Protein AF-A0A8X8BPN7-F1 (afdb_monomer)

Radius of gyration: 62.7 Å; Cα contacts (8 Å, |Δi|>4): 68; chains: 1; bounding box: 108×32×156 Å

Organism: Polypterus senegalus (NCBI:txid55291)

Mean predicted aligned error: 19.13 Å

Nearest PDB structures (foldseek):
  6l7e-assembly1_B  TM=3.546E-01  e=8.013E+00  Photorhabdus luminescens

Structure (mmCIF, N/CA/C/O backbone):
data_AF-A0A8X8BPN7-F1
#
_entry.id   AF-A0A8X8BPN7-F1
#
loop_
_atom_site.group_PDB
_atom_site.id
_atom_site.type_symbol
_atom_site.label_atom_id
_atom_site.label_alt_id
_atom_site.label_comp_id
_atom_site.label_asym_id
_atom_site.label_entity_id
_atom_site.label_seq_id
_atom_site.pdbx_PDB_ins_code
_atom_site.Cartn_x
_atom_site.Cartn_y
_atom_site.Cartn_z
_atom_site.occupancy
_atom_site.B_iso_or_equiv
_atom_site.auth_seq_id
_atom_site.auth_comp_id
_atom_site.auth_asym_id
_atom_site.auth_atom_id
_atom_site.pdbx_PDB_model_num
ATOM 1 N N . MET A 1 1 ? 41.763 -7.939 -31.828 1.00 39.00 1 MET A N 1
ATOM 2 C CA . MET A 1 1 ? 41.372 -8.372 -33.186 1.00 39.00 1 MET A CA 1
ATOM 3 C C . MET A 1 1 ? 42.299 -7.661 -34.156 1.00 39.00 1 MET A C 1
ATOM 5 O O . MET A 1 1 ? 42.379 -6.443 -34.093 1.00 39.00 1 MET A O 1
ATOM 9 N N . ALA A 1 2 ? 43.108 -8.408 -34.907 1.00 37.50 2 ALA A N 1
ATOM 10 C CA . ALA A 1 2 ? 44.134 -7.853 -35.786 1.00 37.50 2 ALA A CA 1
ATOM 11 C C . ALA A 1 2 ? 43.488 -7.243 -37.043 1.00 37.50 2 ALA A C 1
ATOM 13 O O . ALA A 1 2 ? 42.696 -7.910 -37.702 1.00 37.50 2 ALA A O 1
ATOM 14 N N . ASN A 1 3 ? 43.819 -5.988 -37.358 1.00 40.22 3 ASN A N 1
ATOM 15 C CA . ASN A 1 3 ? 43.434 -5.341 -38.613 1.00 40.22 3 ASN A CA 1
ATOM 16 C C . ASN A 1 3 ? 44.280 -5.923 -39.751 1.00 40.22 3 ASN A C 1
ATOM 18 O O . ASN A 1 3 ? 45.450 -5.573 -39.903 1.00 40.22 3 ASN A O 1
ATOM 22 N N . THR A 1 4 ? 43.693 -6.807 -40.552 1.00 43.84 4 THR A N 1
ATOM 23 C CA . THR A 1 4 ? 44.276 -7.231 -41.827 1.00 43.84 4 THR A CA 1
ATOM 24 C C . THR A 1 4 ? 44.082 -6.103 -42.835 1.00 43.84 4 THR A C 1
ATOM 26 O O . THR A 1 4 ? 42.967 -5.845 -43.279 1.00 43.84 4 THR A O 1
ATOM 29 N N . VAL A 1 5 ? 45.162 -5.402 -43.178 1.00 49.97 5 VAL A N 1
ATOM 30 C CA . VAL A 1 5 ? 45.164 -4.431 -44.279 1.00 49.97 5 VAL A CA 1
ATOM 31 C C . VAL A 1 5 ? 45.036 -5.223 -45.582 1.00 49.97 5 VAL A C 1
ATOM 33 O O . VAL A 1 5 ? 45.978 -5.897 -45.992 1.00 49.97 5 VAL A O 1
ATOM 36 N N . GLN A 1 6 ? 43.854 -5.206 -46.200 1.00 52.00 6 GLN A N 1
ATOM 37 C CA . GLN A 1 6 ? 43.650 -5.785 -47.527 1.00 52.00 6 GLN A CA 1
ATOM 38 C C . GLN A 1 6 ? 44.348 -4.903 -48.567 1.00 52.00 6 GLN A C 1
ATOM 40 O O . GLN A 1 6 ? 44.075 -3.706 -48.662 1.00 52.00 6 GLN A O 1
ATOM 45 N N . HIS A 1 7 ? 45.267 -5.492 -49.330 1.00 54.25 7 HIS A N 1
ATOM 46 C CA . HIS A 1 7 ? 45.836 -4.840 -50.503 1.00 54.25 7 HIS A CA 1
ATOM 47 C C . HIS A 1 7 ? 44.797 -4.823 -51.638 1.00 54.25 7 HIS A C 1
ATOM 49 O O . HIS A 1 7 ? 44.116 -5.833 -51.826 1.00 54.25 7 HIS A O 1
ATOM 55 N N . PRO A 1 8 ? 44.666 -3.705 -52.378 1.00 62.94 8 PRO A N 1
ATOM 56 C CA . PRO A 1 8 ? 43.719 -3.597 -53.484 1.00 62.94 8 PRO A CA 1
ATOM 57 C C . PRO A 1 8 ? 44.048 -4.619 -54.575 1.00 62.94 8 PRO A C 1
ATOM 59 O O . PRO A 1 8 ? 45.219 -4.869 -54.878 1.00 62.94 8 PRO A O 1
ATOM 62 N N . SER A 1 9 ? 43.010 -5.225 -55.145 1.00 71.25 9 SER A N 1
ATOM 63 C CA . SER A 1 9 ? 43.133 -6.198 -56.226 1.00 71.25 9 SER A CA 1
ATOM 64 C C . SER A 1 9 ? 43.603 -5.532 -57.526 1.00 71.25 9 SER A C 1
ATOM 66 O O . SER A 1 9 ? 43.517 -4.316 -57.697 1.00 71.25 9 SER A O 1
ATOM 68 N N . THR A 1 10 ? 44.108 -6.321 -58.478 1.00 66.88 10 THR A N 1
ATOM 69 C CA . THR A 1 10 ? 44.511 -5.806 -59.800 1.00 66.88 10 THR A CA 1
ATOM 70 C C . THR A 1 10 ? 43.354 -5.118 -60.532 1.00 66.88 10 THR A C 1
ATOM 72 O O . THR A 1 10 ? 43.586 -4.132 -61.227 1.00 66.88 10 THR A O 1
ATOM 75 N N . THR A 1 11 ? 42.122 -5.581 -60.314 1.00 65.31 11 THR A N 1
ATOM 76 C CA . THR A 1 11 ? 40.894 -4.951 -60.814 1.00 65.31 11 THR A CA 1
ATOM 77 C C . THR A 1 11 ? 40.665 -3.584 -60.166 1.00 65.31 11 THR A C 1
ATOM 79 O O . THR A 1 11 ? 40.478 -2.606 -60.880 1.00 65.31 11 THR A O 1
ATOM 82 N N . ASP A 1 12 ? 40.819 -3.467 -58.840 1.00 63.88 12 ASP A N 1
ATOM 83 C CA . ASP A 1 12 ? 40.650 -2.187 -58.126 1.00 63.88 12 ASP A CA 1
ATOM 84 C C . ASP A 1 12 ? 41.629 -1.109 -58.619 1.00 63.88 12 ASP A C 1
ATOM 86 O O . ASP A 1 12 ? 41.302 0.081 -58.675 1.00 63.88 12 ASP A O 1
ATOM 90 N N . ILE A 1 13 ? 42.852 -1.512 -58.978 1.00 68.38 13 ILE A N 1
ATOM 91 C CA . ILE A 1 13 ? 43.876 -0.606 -59.511 1.00 68.38 13 ILE A CA 1
ATOM 92 C C . ILE A 1 13 ? 43.476 -0.113 -60.910 1.00 68.38 13 ILE A C 1
ATOM 94 O O . ILE A 1 13 ? 43.550 1.088 -61.170 1.00 68.38 13 ILE A O 1
ATOM 98 N N . GLN A 1 14 ? 43.011 -1.011 -61.784 1.00 68.56 14 GLN A N 1
ATOM 99 C CA . GLN A 1 14 ? 42.561 -0.667 -63.138 1.00 68.56 14 GLN A CA 1
ATOM 100 C C . GLN A 1 14 ? 41.332 0.247 -63.118 1.00 68.56 14 GLN A C 1
ATOM 102 O O . GLN A 1 14 ? 41.313 1.264 -63.814 1.00 68.56 14 GLN A O 1
ATOM 107 N N . ASP A 1 15 ? 40.355 -0.054 -62.263 1.00 68.19 15 ASP A N 1
ATOM 108 C CA . ASP A 1 15 ? 39.142 0.747 -62.085 1.00 68.19 15 ASP A CA 1
ATOM 109 C C . ASP A 1 15 ? 39.493 2.155 -61.574 1.00 68.19 15 ASP A C 1
ATOM 111 O O . ASP A 1 15 ? 38.983 3.164 -62.073 1.00 68.19 15 ASP A O 1
ATOM 115 N N . THR A 1 16 ? 40.452 2.252 -60.646 1.00 70.12 16 THR A N 1
ATOM 116 C CA . THR A 1 16 ? 40.944 3.534 -60.118 1.00 70.12 16 THR A CA 1
ATOM 117 C C . THR A 1 16 ? 41.661 4.370 -61.181 1.00 70.12 16 THR A C 1
ATOM 119 O O . THR A 1 16 ? 41.456 5.586 -61.246 1.00 70.12 16 THR A O 1
ATOM 122 N N . GLU A 1 17 ? 42.510 3.763 -62.013 1.00 72.00 17 GLU A N 1
ATOM 123 C CA . GLU A 1 17 ? 43.215 4.473 -63.088 1.00 72.00 17 GLU A CA 1
ATOM 124 C C . GLU A 1 17 ? 42.263 4.928 -64.195 1.00 72.00 17 GLU A C 1
ATOM 126 O O . GLU A 1 17 ? 42.341 6.078 -64.635 1.00 72.00 17 GLU A O 1
ATOM 131 N N . MET A 1 18 ? 41.303 4.083 -64.576 1.00 67.62 18 MET A N 1
ATOM 132 C CA . MET A 1 18 ? 40.262 4.424 -65.546 1.00 67.62 18 MET A CA 1
ATOM 133 C C . MET A 1 18 ? 39.363 5.553 -65.043 1.00 67.62 18 MET A C 1
ATOM 135 O O . MET A 1 18 ? 39.073 6.494 -65.786 1.00 67.62 18 MET A O 1
ATOM 139 N N . TYR A 1 19 ? 38.974 5.522 -63.767 1.00 68.25 19 TYR A N 1
ATOM 140 C CA . TYR A 1 19 ? 38.213 6.605 -63.152 1.00 68.25 19 TYR A CA 1
ATOM 141 C C . TYR A 1 19 ? 39.013 7.915 -63.106 1.00 68.25 19 TYR A C 1
ATOM 143 O O . TYR A 1 19 ? 38.486 8.971 -63.461 1.00 68.25 19 TYR A O 1
ATOM 151 N N . ARG A 1 20 ? 40.301 7.873 -62.731 1.00 69.69 20 ARG A N 1
ATOM 152 C CA . ARG A 1 20 ? 41.184 9.056 -62.762 1.00 69.69 20 ARG A CA 1
ATOM 153 C C . ARG A 1 20 ? 41.305 9.636 -64.167 1.00 69.69 20 ARG A C 1
ATOM 155 O O . ARG A 1 20 ? 41.105 10.835 -64.339 1.00 69.69 20 ARG A O 1
ATOM 162 N N . TYR A 1 21 ? 41.548 8.790 -65.163 1.00 68.19 21 TYR A N 1
ATOM 163 C CA . TYR A 1 21 ? 41.616 9.189 -66.566 1.00 68.19 21 TYR A CA 1
ATOM 164 C C . TYR A 1 21 ? 40.311 9.846 -67.035 1.00 68.19 21 TYR A C 1
ATOM 166 O O . TYR A 1 21 ? 40.330 10.912 -67.651 1.00 68.19 21 TYR A O 1
ATOM 174 N N . TYR A 1 22 ? 39.162 9.270 -66.673 1.00 64.44 22 TYR A N 1
ATOM 175 C CA . TYR A 1 22 ? 37.849 9.830 -66.993 1.00 64.44 22 TYR A CA 1
ATOM 176 C C . TYR A 1 22 ? 37.627 11.208 -66.344 1.00 64.44 22 TYR A C 1
ATOM 178 O O . TYR A 1 22 ? 37.087 12.131 -66.962 1.00 64.44 22 TYR A O 1
ATOM 186 N N . MET A 1 23 ? 38.088 11.372 -65.104 1.00 64.38 23 MET A N 1
ATOM 187 C CA . MET A 1 23 ? 38.017 12.628 -64.356 1.00 64.38 23 MET A CA 1
ATOM 188 C C . MET A 1 23 ? 38.937 13.710 -64.940 1.00 64.38 23 MET A C 1
ATOM 190 O O . MET A 1 23 ? 38.537 14.874 -65.008 1.00 64.38 23 MET A O 1
ATOM 194 N N . GLU A 1 24 ? 40.121 13.336 -65.427 1.00 64.62 24 GLU A N 1
ATOM 195 C CA . GLU A 1 24 ? 41.047 14.230 -66.134 1.00 64.62 24 GLU A CA 1
ATOM 196 C C . GLU A 1 24 ? 40.528 14.631 -67.525 1.00 64.62 24 GLU A C 1
ATOM 198 O O . GLU A 1 24 ? 40.609 15.799 -67.911 1.00 64.62 24 GLU A O 1
ATOM 203 N N . LEU A 1 25 ? 39.920 13.702 -68.268 1.00 56.38 25 LEU A N 1
ATOM 204 C CA . LEU A 1 25 ? 39.303 13.968 -69.573 1.00 56.38 25 LEU A CA 1
ATOM 205 C C . LEU A 1 25 ? 38.115 14.918 -69.487 1.00 56.38 25 LEU A C 1
ATOM 207 O O . LEU A 1 25 ? 37.917 15.724 -70.390 1.00 56.38 25 LEU A O 1
ATOM 211 N N . LYS A 1 26 ? 37.342 14.897 -68.398 1.00 52.25 26 LYS A N 1
ATOM 212 C CA . LYS A 1 26 ? 36.230 15.842 -68.215 1.00 52.25 26 LYS A CA 1
ATOM 213 C C . LYS A 1 26 ? 36.687 17.301 -68.092 1.00 52.25 26 LYS A C 1
ATOM 215 O O . LYS A 1 26 ? 35.882 18.203 -68.317 1.00 52.25 26 LYS A O 1
ATOM 220 N N . ALA A 1 27 ? 37.970 17.545 -67.814 1.00 49.47 27 ALA A N 1
ATOM 221 C CA . ALA A 1 27 ? 38.571 18.876 -67.890 1.00 49.47 27 ALA A CA 1
ATOM 222 C C . ALA A 1 27 ? 38.864 19.331 -69.341 1.00 49.47 27 ALA A C 1
ATOM 224 O O . ALA A 1 27 ? 39.142 20.508 -69.572 1.00 49.47 27 ALA A O 1
ATOM 225 N N . ARG A 1 28 ? 38.783 18.431 -70.334 1.00 44.81 28 ARG A N 1
ATOM 226 C CA . ARG A 1 28 ? 39.023 18.687 -71.765 1.00 44.81 28 ARG A CA 1
ATOM 227 C C . ARG A 1 28 ? 37.940 18.020 -72.627 1.00 44.81 28 ARG A C 1
ATOM 229 O O . ARG A 1 28 ? 38.045 16.848 -72.963 1.00 44.81 28 ARG A O 1
ATOM 236 N N . TRP A 1 29 ? 36.921 18.775 -73.039 1.00 41.09 29 TRP A N 1
ATOM 237 C CA . TRP A 1 29 ? 35.831 18.301 -73.909 1.00 41.09 29 TRP A CA 1
ATOM 238 C C . TRP A 1 29 ? 36.342 17.527 -75.152 1.00 41.09 29 TRP A C 1
ATOM 240 O O . TRP A 1 29 ? 36.851 18.137 -76.092 1.00 41.09 29 TRP A O 1
ATOM 250 N N . LYS A 1 30 ? 36.190 16.191 -75.186 1.00 49.12 30 LYS A N 1
ATOM 251 C CA . LYS A 1 30 ? 36.520 15.322 -76.339 1.00 49.12 30 LYS A CA 1
ATOM 252 C C . LYS A 1 30 ? 35.385 14.334 -76.665 1.00 49.12 30 LYS A C 1
ATOM 254 O O . LYS A 1 30 ? 34.609 13.949 -75.799 1.00 49.12 30 LYS A O 1
ATOM 259 N N . LYS A 1 31 ? 35.286 13.952 -77.947 1.00 42.56 31 LYS A N 1
ATOM 260 C CA . LYS A 1 31 ? 34.247 13.083 -78.542 1.00 42.56 31 LYS A CA 1
ATOM 261 C C . LYS A 1 31 ? 34.582 11.590 -78.358 1.00 42.56 31 LYS A C 1
ATOM 263 O O . LYS A 1 31 ? 35.735 11.210 -78.545 1.00 42.56 31 LYS A O 1
ATOM 268 N N . LEU A 1 32 ? 33.567 10.754 -78.097 1.00 45.41 32 LEU A N 1
ATOM 269 C CA . LEU A 1 32 ? 33.674 9.318 -77.754 1.00 45.41 32 LEU A CA 1
ATOM 270 C C . LEU A 1 32 ? 34.562 8.488 -78.708 1.00 45.41 32 LEU A C 1
ATOM 272 O O . LEU A 1 32 ? 35.360 7.679 -78.257 1.00 45.41 32 LEU A O 1
ATOM 276 N N . ALA A 1 33 ? 34.517 8.756 -80.017 1.00 47.53 33 ALA A N 1
ATOM 277 C CA . ALA A 1 33 ? 35.324 8.031 -81.007 1.00 47.53 33 ALA A CA 1
ATOM 278 C C . ALA A 1 33 ? 36.848 8.235 -80.863 1.00 47.53 33 ALA A C 1
ATOM 280 O O . ALA A 1 33 ? 37.612 7.440 -81.390 1.00 47.53 33 ALA A O 1
ATOM 281 N N . HIS A 1 34 ? 37.296 9.302 -80.190 1.00 50.34 34 HIS A N 1
ATOM 282 C CA . HIS A 1 34 ? 38.709 9.475 -79.825 1.00 50.34 34 HIS A CA 1
ATOM 283 C C . HIS A 1 34 ? 39.034 8.852 -78.456 1.00 50.34 34 HIS A C 1
ATOM 285 O O . HIS A 1 34 ? 40.198 8.595 -78.171 1.00 50.34 34 HIS A O 1
ATOM 291 N N . MET A 1 35 ? 38.021 8.602 -77.616 1.00 50.22 35 MET A N 1
ATOM 292 C CA . MET A 1 35 ? 38.183 7.984 -76.295 1.00 50.22 35 MET A CA 1
ATOM 293 C C . MET A 1 35 ? 38.365 6.468 -76.424 1.00 50.22 35 MET A C 1
ATOM 295 O O . MET A 1 35 ? 39.228 5.921 -75.751 1.00 50.22 35 MET A O 1
ATOM 299 N N . ASP A 1 36 ? 37.651 5.807 -77.341 1.00 50.44 36 ASP A N 1
ATOM 300 C CA . ASP A 1 36 ? 37.820 4.367 -77.610 1.00 50.44 36 ASP A CA 1
ATOM 301 C C . ASP A 1 36 ? 39.244 4.012 -78.079 1.00 50.44 36 ASP A C 1
ATOM 303 O O . ASP A 1 36 ? 39.792 2.982 -77.689 1.00 50.44 36 ASP A O 1
ATOM 307 N N . SER A 1 37 ? 39.880 4.884 -78.870 1.00 54.50 37 SER A N 1
ATOM 308 C CA . SER A 1 37 ? 41.267 4.704 -79.316 1.00 54.50 37 SER A CA 1
ATOM 309 C C . SER A 1 37 ? 42.294 4.915 -78.201 1.00 54.50 37 SER A C 1
ATOM 311 O O . SER A 1 37 ? 43.283 4.190 -78.163 1.00 54.50 37 SER A O 1
ATOM 313 N N . ASP A 1 38 ? 42.063 5.851 -77.277 1.00 50.41 38 ASP A N 1
ATOM 314 C CA . ASP A 1 38 ? 42.991 6.122 -76.170 1.00 50.41 38 ASP A CA 1
ATOM 315 C C . ASP A 1 38 ? 42.823 5.095 -75.022 1.00 50.41 38 ASP A C 1
ATOM 317 O O . ASP A 1 38 ? 43.806 4.680 -74.406 1.00 50.41 38 ASP A O 1
ATOM 321 N N . ILE A 1 39 ? 41.601 4.600 -74.780 1.00 51.78 39 ILE A N 1
ATOM 322 C CA . ILE A 1 39 ? 41.289 3.556 -73.782 1.00 51.78 39 ILE A CA 1
ATOM 323 C C . ILE A 1 39 ? 41.854 2.184 -74.192 1.00 51.78 39 ILE A C 1
ATOM 325 O O . ILE A 1 39 ? 42.293 1.409 -73.335 1.00 51.78 39 ILE A O 1
ATOM 329 N N . PHE A 1 40 ? 41.921 1.903 -75.499 1.00 49.69 40 PHE A N 1
ATOM 330 C CA . PHE A 1 40 ? 42.548 0.694 -76.045 1.00 49.69 40 PHE A CA 1
ATOM 331 C C . PHE A 1 40 ? 44.035 0.563 -75.663 1.00 49.69 40 PHE A C 1
ATOM 333 O O . PHE A 1 40 ? 44.551 -0.550 -75.542 1.00 49.69 40 PHE A O 1
ATOM 340 N N . PHE A 1 41 ? 44.733 1.681 -75.428 1.00 49.47 41 PHE A N 1
ATOM 341 C CA . PHE A 1 41 ? 46.133 1.659 -74.995 1.00 49.47 41 PHE A CA 1
ATOM 342 C C . PHE A 1 41 ? 46.312 1.343 -73.501 1.00 49.47 41 PHE A C 1
ATOM 344 O O . PHE A 1 41 ? 47.349 0.789 -73.134 1.00 49.47 41 PHE A O 1
ATOM 351 N N . LEU A 1 42 ? 45.320 1.641 -72.655 1.00 51.72 42 LEU A N 1
ATOM 352 C CA . LEU A 1 42 ? 45.359 1.384 -71.206 1.00 51.72 42 LEU A CA 1
ATOM 353 C C . LEU A 1 42 ? 44.877 -0.023 -70.829 1.00 51.72 42 LEU A C 1
ATOM 355 O O . LEU A 1 42 ? 45.393 -0.625 -69.891 1.00 51.72 42 LEU A O 1
ATOM 359 N N . THR A 1 43 ? 43.928 -0.583 -71.577 1.00 51.94 43 THR A N 1
ATOM 360 C CA . THR A 1 43 ? 43.342 -1.899 -71.290 1.00 51.94 43 THR A CA 1
ATOM 361 C C . THR A 1 43 ? 43.391 -2.739 -72.563 1.00 51.94 43 THR A C 1
ATOM 363 O O . THR A 1 43 ? 42.666 -2.506 -73.524 1.00 51.94 43 THR A O 1
ATOM 366 N N . LYS A 1 44 ? 44.315 -3.702 -72.631 1.00 56.12 44 LYS A N 1
ATOM 367 C CA . LYS A 1 44 ? 44.679 -4.426 -73.867 1.00 56.12 44 LYS A CA 1
ATOM 368 C C . LYS A 1 44 ? 43.585 -5.340 -74.478 1.00 56.12 44 LYS A C 1
ATOM 370 O O . LYS A 1 44 ? 43.922 -6.268 -75.209 1.00 56.12 44 LYS A O 1
ATOM 375 N N . SER A 1 45 ? 42.291 -5.131 -74.212 1.00 53.69 45 SER A N 1
ATOM 376 C CA . SER A 1 45 ? 41.188 -5.859 -74.859 1.00 53.69 45 SER A CA 1
ATOM 377 C C . SER A 1 45 ? 39.834 -5.129 -74.731 1.00 53.69 45 SER A C 1
ATOM 379 O O . SER A 1 45 ? 39.457 -4.753 -73.622 1.00 53.69 45 SER A O 1
ATOM 381 N N . PRO A 1 46 ? 39.036 -5.000 -75.812 1.00 56.53 46 PRO A N 1
ATOM 382 C CA . PRO A 1 46 ? 37.738 -4.310 -75.795 1.00 56.53 46 PRO A CA 1
ATOM 383 C C . PRO A 1 46 ? 36.675 -4.976 -74.904 1.00 56.53 46 PRO A C 1
ATOM 385 O O . PRO A 1 46 ? 35.761 -4.300 -74.439 1.00 56.53 46 PRO A O 1
ATOM 388 N N . MET A 1 47 ? 36.796 -6.279 -74.624 1.00 56.88 47 MET A N 1
ATOM 389 C CA . MET A 1 47 ? 35.913 -6.966 -73.669 1.00 56.88 47 MET A CA 1
ATOM 390 C C . MET A 1 47 ? 36.141 -6.477 -72.232 1.00 56.88 47 MET A C 1
ATOM 392 O O . MET A 1 47 ? 35.185 -6.276 -71.494 1.00 56.88 47 MET A O 1
ATOM 396 N N . SER A 1 48 ? 37.394 -6.187 -71.873 1.00 67.81 48 SER A N 1
ATOM 397 C CA . SER A 1 48 ? 37.768 -5.718 -70.534 1.00 67.81 48 SER A CA 1
ATOM 398 C C . SER A 1 48 ? 37.249 -4.308 -70.241 1.00 67.81 48 SER A C 1
ATOM 400 O O . SER A 1 48 ? 36.875 -4.027 -69.109 1.00 67.81 48 SER A O 1
ATOM 402 N N . VAL A 1 49 ? 37.148 -3.438 -71.252 1.00 71.12 49 VAL A N 1
ATOM 403 C CA . VAL A 1 49 ? 36.631 -2.065 -71.089 1.00 71.12 49 VAL A CA 1
ATOM 404 C C . VAL A 1 49 ? 35.169 -2.060 -70.653 1.00 71.12 49 VAL A C 1
ATOM 406 O O . VAL A 1 49 ? 34.771 -1.257 -69.812 1.00 71.12 49 VAL A O 1
ATOM 409 N N . LYS A 1 50 ? 34.357 -2.951 -71.231 1.00 73.88 50 LYS A N 1
ATOM 410 C CA . LYS A 1 50 ? 32.931 -3.044 -70.913 1.00 73.88 50 LYS A CA 1
ATOM 411 C C . LYS A 1 50 ? 32.712 -3.523 -69.479 1.00 73.88 50 LYS A C 1
ATOM 413 O O . LYS A 1 50 ? 31.865 -2.961 -68.790 1.00 73.88 50 LYS A O 1
ATOM 418 N N . ASP A 1 51 ? 33.483 -4.514 -69.045 1.00 79.25 51 ASP A N 1
ATOM 419 C CA . ASP A 1 51 ? 33.387 -5.073 -67.695 1.00 79.25 51 ASP A CA 1
ATOM 420 C C . ASP A 1 51 ? 33.833 -4.048 -66.638 1.00 79.25 51 ASP A C 1
ATOM 422 O O . ASP A 1 51 ? 33.145 -3.855 -65.639 1.00 79.25 51 ASP A O 1
ATOM 426 N N . VAL A 1 52 ? 34.911 -3.301 -66.909 1.00 77.81 52 VAL A N 1
ATOM 427 C CA . VAL A 1 52 ? 35.390 -2.201 -66.050 1.00 77.81 52 VAL A CA 1
ATOM 428 C C . VAL A 1 52 ? 34.379 -1.051 -65.983 1.00 77.81 52 VAL A C 1
ATOM 430 O O . VAL A 1 52 ? 34.081 -0.539 -64.907 1.00 77.81 52 VAL A O 1
ATOM 433 N N . LEU A 1 53 ? 33.792 -0.645 -67.114 1.00 76.81 53 LEU A N 1
ATOM 434 C CA . LEU A 1 53 ? 32.752 0.391 -67.114 1.00 76.81 53 LEU A CA 1
ATOM 435 C C . LEU A 1 53 ? 31.509 -0.042 -66.335 1.00 76.81 53 LEU A C 1
ATOM 437 O O . LEU A 1 53 ? 30.917 0.786 -65.647 1.00 76.81 53 LEU A O 1
ATOM 441 N N . GLN A 1 54 ? 31.122 -1.314 -66.433 1.00 82.25 54 GLN A N 1
ATOM 442 C CA . GLN A 1 54 ? 29.995 -1.842 -65.674 1.00 82.25 54 GLN A CA 1
ATOM 443 C C . GLN A 1 54 ? 30.304 -1.869 -64.172 1.00 82.25 54 GLN A C 1
ATOM 445 O O . GLN A 1 54 ? 29.486 -1.381 -63.402 1.00 82.25 54 GLN A O 1
ATOM 450 N N . SER A 1 55 ? 31.502 -2.316 -63.774 1.00 81.88 55 SER A N 1
ATOM 451 C CA . SER A 1 55 ? 31.994 -2.258 -62.384 1.00 81.88 55 SER A CA 1
ATOM 452 C C . SER A 1 55 ? 31.886 -0.839 -61.805 1.00 81.88 55 SER A C 1
ATOM 454 O O . SER A 1 55 ? 31.271 -0.615 -60.766 1.00 81.88 55 SER A O 1
ATOM 456 N N . LEU A 1 56 ? 32.358 0.169 -62.549 1.00 82.12 56 LEU A N 1
ATOM 457 C CA . LEU A 1 56 ? 32.295 1.575 -62.130 1.00 82.12 56 LEU A CA 1
ATOM 458 C C . LEU A 1 56 ? 30.865 2.134 -62.026 1.00 82.12 56 LEU A C 1
ATOM 460 O O . LEU A 1 56 ? 30.621 3.069 -61.252 1.00 82.12 56 LEU A O 1
ATOM 464 N N . VAL A 1 57 ? 29.930 1.612 -62.823 1.00 84.69 57 VAL A N 1
ATOM 465 C CA . VAL A 1 57 ? 28.502 1.953 -62.732 1.00 84.69 57 VAL A CA 1
ATOM 466 C C . VAL A 1 57 ? 27.862 1.282 -61.52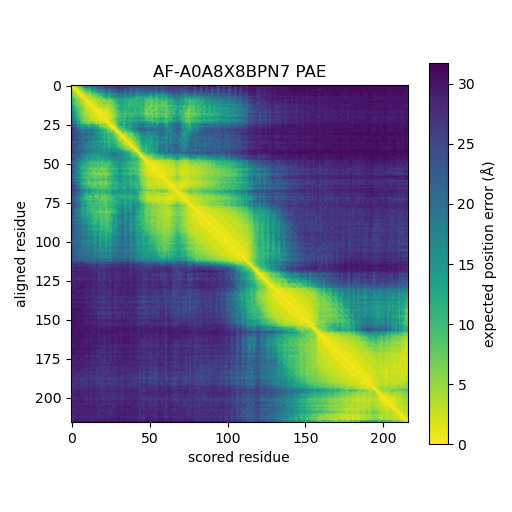3 1.00 84.69 57 VAL A C 1
ATOM 468 O O . VAL A 1 57 ? 27.123 1.941 -60.790 1.00 84.69 57 VAL A O 1
ATOM 471 N N . ASP A 1 58 ? 28.172 0.009 -61.288 1.00 86.19 58 ASP A N 1
ATOM 472 C CA . ASP A 1 58 ? 27.660 -0.770 -60.161 1.00 86.19 58 ASP A CA 1
ATOM 473 C C . ASP A 1 58 ? 28.133 -0.170 -58.822 1.00 86.19 58 ASP A C 1
ATOM 475 O O . ASP A 1 58 ? 27.344 -0.036 -57.883 1.00 86.19 58 ASP A O 1
ATOM 479 N N . ASP A 1 59 ? 29.368 0.338 -58.779 1.00 81.69 59 ASP A N 1
ATOM 480 C CA . ASP A 1 59 ? 29.930 1.096 -57.652 1.00 81.69 59 ASP A CA 1
ATOM 481 C C . ASP A 1 59 ? 29.401 2.543 -57.548 1.00 81.69 59 ASP A C 1
ATOM 483 O O . ASP A 1 59 ? 29.743 3.299 -56.630 1.00 81.69 59 ASP A O 1
ATOM 487 N N . GLY A 1 60 ? 28.561 2.974 -58.494 1.00 79.75 60 GLY A N 1
ATOM 488 C CA . GLY A 1 60 ? 27.931 4.295 -58.526 1.00 79.75 60 GLY A CA 1
ATOM 489 C C . GLY A 1 60 ? 28.885 5.460 -58.825 1.00 79.75 60 GLY A C 1
ATOM 490 O O . GLY A 1 60 ? 28.489 6.631 -58.688 1.00 79.75 60 GLY A O 1
ATOM 491 N N . MET A 1 61 ? 30.123 5.162 -59.233 1.00 79.00 61 MET A N 1
ATOM 492 C CA . MET A 1 61 ? 31.152 6.148 -59.583 1.00 79.00 61 MET A CA 1
ATOM 493 C C . MET A 1 61 ? 30.879 6.799 -60.941 1.00 79.00 61 MET A C 1
ATOM 495 O O . MET A 1 61 ? 31.139 7.993 -61.119 1.00 79.00 61 MET A O 1
ATOM 499 N N . VAL A 1 62 ? 30.305 6.037 -61.873 1.00 80.94 62 VAL A N 1
ATOM 500 C CA . VAL A 1 62 ? 29.887 6.489 -63.202 1.00 80.94 62 VAL A CA 1
ATOM 501 C C . VAL A 1 62 ? 28.372 6.331 -63.329 1.00 80.94 62 VAL A C 1
ATOM 503 O O . VAL A 1 62 ? 27.807 5.300 -62.994 1.00 80.94 62 VAL A O 1
ATOM 506 N N . ASP A 1 63 ? 27.692 7.374 -63.789 1.00 82.88 63 ASP A N 1
ATOM 507 C CA . ASP A 1 63 ? 26.292 7.298 -64.194 1.00 82.88 63 ASP A CA 1
ATOM 508 C C . ASP A 1 63 ? 26.193 6.775 -65.619 1.00 82.88 63 ASP A C 1
ATOM 510 O O . ASP A 1 63 ? 27.028 7.107 -66.465 1.00 82.88 63 ASP A O 1
ATOM 514 N N . THR A 1 64 ? 25.141 6.008 -65.890 1.00 85.44 64 THR A N 1
ATOM 515 C CA . THR A 1 64 ? 24.793 5.583 -67.239 1.00 85.44 64 THR A CA 1
ATOM 516 C C . THR A 1 64 ? 23.345 5.915 -67.566 1.00 85.44 64 THR A C 1
ATOM 518 O O . THR A 1 64 ? 22.464 5.814 -66.714 1.00 85.44 64 THR A O 1
ATOM 521 N N . GLU A 1 65 ? 23.091 6.291 -68.814 1.00 89.19 65 GLU A N 1
ATOM 522 C CA . GLU A 1 65 ? 21.741 6.434 -69.349 1.00 89.19 65 GLU A CA 1
ATOM 523 C C . GLU A 1 65 ? 21.689 5.941 -70.784 1.00 89.19 65 GLU A C 1
ATOM 525 O O . GLU A 1 65 ? 22.572 6.201 -71.606 1.00 89.19 65 GLU A O 1
ATOM 530 N N . ARG A 1 66 ? 20.612 5.226 -71.092 1.00 89.06 66 ARG A N 1
ATOM 531 C CA . ARG A 1 66 ? 20.346 4.738 -72.434 1.00 89.06 66 ARG A CA 1
ATOM 532 C C . ARG A 1 66 ? 19.464 5.728 -73.179 1.00 89.06 66 ARG A C 1
ATOM 534 O O . ARG A 1 66 ? 18.308 5.921 -72.815 1.00 89.06 66 ARG A O 1
ATOM 541 N N . VAL A 1 67 ? 19.978 6.268 -74.280 1.00 88.44 67 VAL A N 1
ATOM 542 C CA . VAL A 1 67 ? 19.218 7.126 -75.195 1.00 88.44 67 VAL A CA 1
ATOM 543 C C . VAL A 1 67 ? 19.161 6.439 -76.559 1.00 88.44 67 VAL A C 1
ATOM 545 O O . VAL A 1 67 ? 20.160 6.316 -77.270 1.00 88.44 67 VAL A O 1
ATOM 548 N N . GLY A 1 68 ? 17.977 5.928 -76.908 1.00 91.62 68 GLY A N 1
ATOM 549 C CA . GLY A 1 68 ? 17.757 5.127 -78.114 1.00 91.62 68 GLY A CA 1
ATOM 550 C C . GLY A 1 68 ? 18.501 3.784 -78.080 1.00 91.62 68 GLY A C 1
ATOM 551 O O . GLY A 1 68 ? 18.289 2.946 -77.196 1.00 91.62 68 GLY A O 1
ATOM 552 N N . THR A 1 69 ? 19.367 3.556 -79.070 1.00 83.69 69 THR A N 1
ATOM 553 C CA . THR A 1 69 ? 20.196 2.342 -79.182 1.00 83.69 69 THR A CA 1
ATOM 554 C C . THR A 1 69 ? 21.551 2.458 -78.482 1.00 83.69 69 THR A C 1
ATOM 556 O O . THR A 1 69 ? 22.288 1.476 -78.459 1.00 83.69 69 THR A O 1
ATOM 559 N N . SER A 1 70 ? 21.880 3.622 -77.916 1.00 77.62 70 SER A N 1
ATOM 560 C CA . SER A 1 70 ? 23.212 3.929 -77.383 1.00 77.62 70 SER A CA 1
ATOM 561 C C . SER A 1 70 ? 23.181 4.173 -75.873 1.00 77.62 70 SER A C 1
ATOM 563 O O . SER A 1 70 ? 22.229 4.755 -75.353 1.00 77.62 70 SER A O 1
ATOM 565 N N . ASN A 1 71 ? 24.244 3.757 -75.177 1.00 81.06 71 ASN A N 1
ATOM 566 C CA . ASN A 1 71 ? 24.456 4.035 -73.754 1.00 81.06 71 ASN A CA 1
ATOM 567 C C . ASN A 1 71 ? 25.458 5.183 -73.594 1.00 81.06 71 ASN A C 1
ATOM 569 O O . ASN A 1 71 ? 26.512 5.187 -74.232 1.00 81.06 71 ASN A O 1
ATOM 573 N N . TYR A 1 72 ? 25.127 6.133 -72.730 1.00 79.06 72 TYR A N 1
ATOM 574 C CA . TYR A 1 72 ? 25.952 7.278 -72.372 1.00 79.06 72 TYR A CA 1
ATOM 575 C C . TYR A 1 72 ? 26.460 7.089 -70.953 1.00 79.06 72 TYR A C 1
ATOM 577 O O . TYR A 1 72 ? 25.717 6.620 -70.099 1.00 79.06 72 TYR A O 1
ATOM 585 N N . TYR A 1 73 ? 27.713 7.465 -70.711 1.00 79.00 73 TYR A N 1
ATOM 586 C CA . TYR A 1 73 ? 28.355 7.366 -69.404 1.00 79.00 73 TYR A CA 1
ATOM 587 C C . TYR A 1 73 ? 28.912 8.729 -69.006 1.00 79.00 73 TYR A C 1
ATOM 589 O O . TYR A 1 73 ? 29.466 9.422 -69.864 1.00 79.00 73 TYR A O 1
ATOM 597 N N . TRP A 1 74 ? 28.771 9.125 -67.738 1.00 81.31 74 TRP A N 1
ATOM 598 C CA . TRP A 1 74 ? 29.361 10.353 -67.191 1.00 81.31 74 TRP A CA 1
ATOM 599 C C . TRP A 1 74 ? 29.599 10.270 -65.682 1.00 81.31 74 TRP A C 1
ATOM 601 O O . TRP A 1 74 ? 28.912 9.560 -64.969 1.00 81.31 74 TRP A O 1
ATOM 611 N N . ALA A 1 75 ? 30.540 11.058 -65.159 1.00 78.25 75 ALA A N 1
ATOM 612 C CA . ALA A 1 75 ? 30.793 11.158 -63.717 1.00 78.25 75 ALA A CA 1
ATOM 613 C C . ALA A 1 75 ? 31.037 12.614 -63.313 1.00 78.25 75 ALA A C 1
ATOM 615 O O . ALA A 1 75 ? 31.741 13.332 -64.021 1.00 78.25 75 ALA A O 1
ATOM 616 N N . PHE A 1 76 ? 30.443 13.103 -62.223 1.00 79.25 76 PHE A N 1
ATOM 617 C CA . PHE A 1 76 ? 30.708 14.458 -61.718 1.00 79.25 76 PHE A CA 1
ATOM 618 C C . PHE A 1 76 ? 31.599 14.404 -60.471 1.00 79.25 76 PHE A C 1
ATOM 620 O O . PHE A 1 76 ? 31.225 13.713 -59.521 1.00 79.25 76 PHE A O 1
ATOM 627 N N . PRO A 1 77 ? 32.693 15.193 -60.400 1.00 73.81 77 PRO A N 1
ATOM 628 C CA . PRO A 1 77 ? 33.565 15.226 -59.222 1.00 73.81 77 PRO A CA 1
ATOM 629 C C . PRO A 1 77 ? 32.831 15.504 -57.909 1.00 73.81 77 PRO A C 1
ATOM 631 O O . PRO A 1 77 ? 33.170 14.962 -56.859 1.00 73.81 77 PRO A O 1
ATOM 634 N N . SER A 1 78 ? 31.786 16.327 -57.967 1.00 80.62 78 SER A N 1
ATOM 635 C CA . SER A 1 78 ? 30.998 16.727 -56.805 1.00 80.62 78 SER A CA 1
ATOM 636 C C . SER A 1 78 ? 29.961 15.686 -56.365 1.00 80.62 78 SER A C 1
ATOM 638 O O . SER A 1 78 ? 29.470 15.767 -55.239 1.00 80.62 78 SER A O 1
ATOM 640 N N . LYS A 1 79 ? 29.626 14.685 -57.194 1.00 81.00 79 LYS A N 1
ATOM 641 C CA . LYS A 1 79 ? 28.548 13.718 -56.911 1.00 81.00 79 LYS A CA 1
ATOM 642 C C . LYS A 1 79 ? 28.829 12.906 -55.651 1.00 81.00 79 LYS A C 1
ATOM 644 O O . LYS A 1 79 ? 27.974 12.842 -54.767 1.00 81.00 79 LYS A O 1
ATOM 649 N N . ALA A 1 80 ? 30.031 12.340 -55.541 1.00 81.31 80 ALA A N 1
ATOM 650 C CA . ALA A 1 80 ? 30.439 11.555 -54.376 1.00 81.31 80 ALA A CA 1
ATOM 651 C C . ALA A 1 80 ? 30.411 12.397 -53.089 1.00 81.31 80 ALA A C 1
ATOM 653 O O . ALA A 1 80 ? 29.926 11.945 -52.051 1.00 81.31 80 ALA A O 1
ATOM 654 N N . LEU A 1 81 ? 30.859 13.654 -53.172 1.00 85.75 81 LEU A N 1
ATOM 655 C CA . LEU A 1 81 ? 30.821 14.601 -52.058 1.00 85.75 81 LEU A CA 1
ATOM 656 C C . LEU A 1 81 ? 29.378 14.891 -51.627 1.00 85.75 81 LEU A C 1
ATOM 658 O O . LEU A 1 81 ? 29.052 14.776 -50.445 1.00 85.75 81 LEU A O 1
ATOM 662 N N . HIS A 1 82 ? 28.492 15.224 -52.566 1.00 88.44 82 HIS A N 1
ATOM 663 C CA . HIS A 1 82 ? 27.092 15.524 -52.260 1.00 88.44 82 HIS A CA 1
ATOM 664 C C . HIS A 1 82 ? 26.320 14.301 -51.753 1.00 88.44 82 HIS A C 1
ATOM 666 O O . HIS A 1 82 ? 25.485 14.438 -50.859 1.00 88.44 82 HIS A O 1
ATOM 672 N N . ALA A 1 83 ? 26.599 13.105 -52.275 1.00 86.75 83 ALA A N 1
ATOM 673 C CA . ALA A 1 83 ? 26.025 11.860 -51.771 1.00 86.75 83 ALA A CA 1
ATOM 674 C C . ALA A 1 83 ? 26.419 11.617 -50.306 1.00 86.75 83 ALA A C 1
ATOM 676 O O . ALA A 1 83 ? 25.543 11.404 -49.467 1.00 86.75 83 ALA A O 1
ATOM 677 N N . ARG A 1 84 ? 27.711 11.753 -49.976 1.00 89.12 84 ARG A N 1
ATOM 678 C CA . ARG A 1 84 ? 28.205 11.630 -48.595 1.00 89.12 84 ARG A CA 1
ATOM 679 C C . ARG A 1 84 ? 27.611 12.693 -47.674 1.00 89.12 84 ARG A C 1
ATOM 681 O O . ARG A 1 84 ? 27.176 12.355 -46.581 1.00 89.12 84 ARG A O 1
ATOM 688 N N . LYS A 1 85 ? 27.524 13.951 -48.121 1.00 93.62 85 LYS A N 1
ATOM 689 C CA . LYS A 1 85 ? 26.941 15.045 -47.326 1.00 93.62 85 LYS A CA 1
ATOM 690 C C . LYS A 1 85 ? 25.455 14.825 -47.030 1.00 93.62 85 LYS A C 1
ATOM 692 O O . LYS A 1 85 ? 25.031 15.033 -45.901 1.00 93.62 85 LYS A O 1
ATOM 697 N N . ARG A 1 86 ? 24.671 14.358 -48.010 1.00 94.50 86 ARG A N 1
ATOM 698 C CA . ARG A 1 86 ? 23.265 13.974 -47.783 1.00 94.50 86 ARG A CA 1
ATOM 699 C C . ARG A 1 86 ? 23.157 12.842 -46.769 1.00 94.50 86 ARG A C 1
ATOM 701 O O . ARG A 1 86 ? 22.393 12.956 -45.820 1.00 94.50 86 ARG A O 1
ATOM 708 N N . LYS A 1 87 ? 23.977 11.798 -46.925 1.00 94.50 87 LYS A N 1
ATOM 709 C CA . LYS A 1 87 ? 23.978 10.664 -45.998 1.00 94.50 87 LYS A CA 1
ATOM 710 C C . LYS A 1 87 ? 24.348 11.078 -44.574 1.00 94.50 87 LYS A C 1
ATOM 712 O O . LYS A 1 87 ? 23.75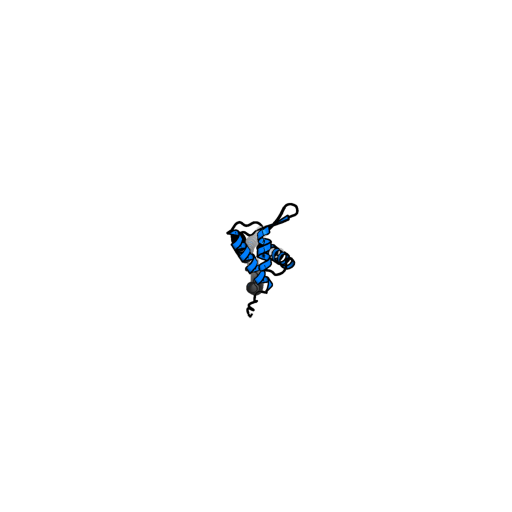2 10.573 -43.632 1.00 94.50 87 LYS A O 1
ATOM 717 N N . LEU A 1 88 ? 25.304 11.992 -44.429 1.00 96.12 88 LEU A N 1
ATOM 718 C CA . LEU A 1 88 ? 25.700 12.557 -43.144 1.00 96.12 88 LEU A CA 1
ATOM 719 C C . LEU A 1 88 ? 24.528 13.304 -42.497 1.00 96.12 88 LEU A C 1
ATOM 721 O O . LEU A 1 88 ? 24.161 12.964 -41.379 1.00 96.12 88 LEU A O 1
ATOM 725 N N . ASN A 1 89 ? 23.875 14.216 -43.224 1.00 96.50 89 ASN A N 1
ATOM 726 C CA . ASN A 1 89 ? 22.707 14.940 -42.714 1.00 96.50 89 ASN A CA 1
ATOM 727 C C . ASN A 1 89 ? 21.561 13.992 -42.305 1.00 96.50 89 ASN A C 1
ATOM 729 O O . ASN A 1 89 ? 20.917 14.199 -41.278 1.00 96.50 89 ASN A O 1
ATOM 733 N N . ASP A 1 90 ? 21.300 12.943 -43.093 1.00 96.75 90 ASP A N 1
ATOM 734 C CA . ASP A 1 90 ? 20.267 11.951 -42.773 1.00 96.75 90 ASP A CA 1
ATOM 735 C C . ASP A 1 90 ? 20.601 11.179 -41.489 1.00 96.75 90 ASP A C 1
ATOM 737 O O . ASP A 1 90 ? 19.719 10.933 -40.665 1.00 96.75 90 ASP A O 1
ATOM 741 N N . LEU A 1 91 ? 21.870 10.800 -41.306 1.00 96.69 91 LEU A N 1
ATOM 742 C CA . LEU A 1 91 ? 22.333 10.116 -40.098 1.00 96.69 91 LEU A CA 1
ATOM 743 C C . LEU A 1 91 ? 22.283 11.033 -38.872 1.00 96.69 91 LEU A C 1
ATOM 745 O O . LEU A 1 91 ? 21.817 10.601 -37.822 1.00 96.69 91 LEU A O 1
ATOM 749 N N . GLU A 1 92 ? 22.690 12.297 -38.999 1.00 96.88 92 GLU A N 1
ATOM 750 C CA . GLU A 1 92 ? 22.577 13.293 -37.925 1.00 96.88 92 GLU A CA 1
ATOM 751 C C . GLU A 1 92 ? 21.122 13.484 -37.487 1.00 96.88 92 GLU A C 1
ATOM 753 O O . GLU A 1 92 ? 20.825 13.486 -36.291 1.00 96.88 92 GLU A O 1
ATOM 758 N N . LYS A 1 93 ? 20.192 13.559 -38.447 1.00 97.25 93 LYS A N 1
ATOM 759 C CA . LYS A 1 93 ? 18.758 13.636 -38.152 1.00 97.25 93 LYS A CA 1
ATOM 760 C C . LYS A 1 93 ? 18.265 12.399 -37.395 1.00 97.25 93 LYS A C 1
ATOM 762 O O . LYS A 1 93 ? 17.540 12.537 -36.413 1.00 97.25 93 LYS A O 1
ATOM 767 N N . GLN A 1 94 ? 18.675 11.200 -37.811 1.00 96.88 94 GLN A N 1
ATOM 768 C CA . GLN A 1 94 ? 18.303 9.955 -37.127 1.00 96.88 94 GLN A CA 1
ATOM 769 C C . GLN A 1 94 ? 18.861 9.878 -35.702 1.00 96.88 94 GLN A C 1
ATOM 771 O O . GLN A 1 94 ? 18.168 9.395 -34.806 1.00 96.88 94 GLN A O 1
ATOM 776 N N . ILE A 1 95 ? 20.085 10.367 -35.479 1.00 97.00 95 ILE A N 1
ATOM 777 C CA . ILE A 1 95 ? 20.682 10.451 -34.142 1.00 97.00 95 ILE A CA 1
ATOM 778 C C . ILE A 1 95 ? 19.856 11.389 -33.261 1.00 97.00 95 ILE A C 1
ATOM 780 O O . ILE A 1 95 ? 19.432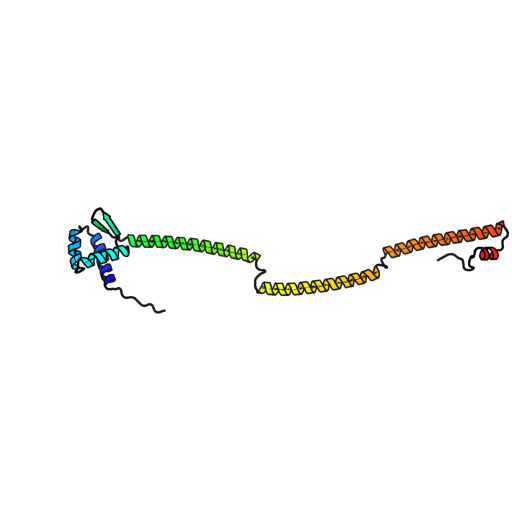 10.974 -32.185 1.00 97.00 95 ILE A O 1
ATOM 784 N N . ALA A 1 96 ? 19.548 12.598 -33.738 1.00 96.69 96 ALA A N 1
ATOM 785 C CA . ALA A 1 96 ? 18.755 13.566 -32.981 1.00 96.69 96 ALA A CA 1
ATOM 786 C C . ALA A 1 96 ? 17.360 13.019 -32.615 1.00 96.69 96 ALA A C 1
ATOM 788 O O . ALA A 1 96 ? 16.922 13.115 -31.467 1.00 96.69 96 ALA A O 1
ATOM 789 N N . GLU A 1 97 ? 16.673 12.374 -33.564 1.00 96.81 97 GLU A N 1
ATOM 790 C CA . GLU A 1 97 ? 15.387 11.712 -33.309 1.00 96.81 97 GLU A CA 1
ATOM 791 C C . GLU A 1 97 ? 15.518 10.547 -32.311 1.00 96.81 97 GLU A C 1
ATOM 793 O O . GLU A 1 97 ? 14.645 10.343 -31.461 1.00 96.81 97 GLU A O 1
ATOM 798 N N . GLY A 1 98 ? 16.603 9.773 -32.396 1.00 95.88 98 GLY A N 1
ATOM 799 C CA . GLY A 1 98 ? 16.904 8.676 -31.479 1.00 95.88 98 GLY A CA 1
ATOM 800 C C . GLY A 1 98 ? 17.165 9.156 -30.051 1.00 95.88 98 GLY A C 1
ATOM 801 O O . GLY A 1 98 ? 16.621 8.589 -29.102 1.00 95.88 98 GLY A O 1
ATOM 802 N N . GLU A 1 99 ? 17.934 10.231 -29.885 1.00 96.25 99 GLU A N 1
ATOM 803 C CA . GLU A 1 99 ? 18.211 10.858 -28.589 1.00 96.25 99 GLU A CA 1
ATOM 804 C C . GLU A 1 99 ? 16.945 11.442 -27.958 1.00 96.25 99 GLU A C 1
ATOM 806 O O . GLU A 1 99 ? 16.690 11.242 -26.765 1.00 96.25 99 GLU A O 1
ATOM 811 N N . GLN A 1 100 ? 16.092 12.087 -28.757 1.00 95.88 100 GLN A N 1
ATOM 812 C CA . GLN A 1 100 ? 14.803 12.584 -28.282 1.00 95.88 100 GLN A CA 1
ATOM 813 C C . GLN A 1 100 ? 13.890 11.437 -27.816 1.00 95.88 100 GLN A C 1
ATOM 815 O O . GLN A 1 100 ? 13.263 11.522 -26.759 1.00 95.88 100 GLN A O 1
ATOM 820 N N . LYS A 1 101 ? 13.842 10.321 -28.554 1.00 96.44 101 LYS A N 1
ATOM 821 C CA . LYS A 1 101 ? 13.078 9.131 -28.140 1.00 96.44 101 LYS A CA 1
ATOM 822 C C . LYS A 1 101 ? 13.653 8.493 -26.880 1.00 96.44 101 LYS A C 1
ATOM 824 O O . LYS A 1 101 ? 12.890 8.117 -25.992 1.00 96.44 101 LYS A O 1
ATOM 829 N N . LYS A 1 102 ? 14.981 8.388 -26.781 1.00 95.38 102 LYS A N 1
ATOM 830 C CA . LYS A 1 102 ? 15.671 7.842 -25.607 1.00 95.38 102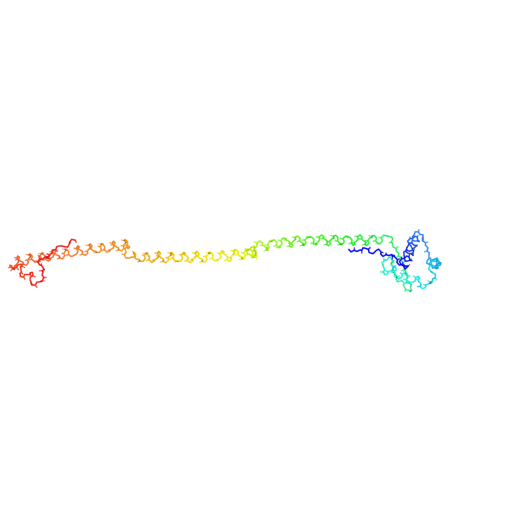 LYS A CA 1
ATOM 831 C C . LYS A 1 102 ? 15.345 8.653 -24.356 1.00 95.38 102 LYS A C 1
ATOM 833 O O . LYS A 1 102 ? 14.908 8.077 -23.366 1.00 95.38 102 LYS A O 1
ATOM 838 N N . THR A 1 103 ? 15.491 9.974 -24.414 1.00 95.06 103 THR A N 1
ATOM 839 C CA . THR A 1 103 ? 15.191 10.857 -23.275 1.00 95.06 103 THR A CA 1
ATOM 840 C C . THR A 1 103 ? 13.716 10.786 -22.873 1.00 95.06 103 THR A C 1
ATOM 842 O O . THR A 1 103 ? 13.410 10.674 -21.684 1.00 95.06 103 THR A O 1
ATOM 845 N N . ALA A 1 104 ? 12.794 10.756 -23.843 1.00 94.69 104 ALA A N 1
ATOM 846 C CA . ALA A 1 104 ? 11.366 10.593 -23.576 1.00 94.69 104 ALA A CA 1
ATOM 847 C C . ALA A 1 104 ? 11.044 9.245 -22.901 1.00 94.69 104 ALA A C 1
ATOM 849 O O . ALA A 1 104 ? 10.286 9.200 -21.929 1.00 94.69 104 ALA A O 1
ATOM 850 N N . LEU A 1 105 ? 11.652 8.151 -23.371 1.00 93.88 105 LEU A N 1
ATOM 851 C CA . LEU A 1 105 ? 11.503 6.819 -22.780 1.00 93.88 105 LEU A CA 1
ATOM 852 C C . LEU A 1 105 ? 12.107 6.745 -21.377 1.00 93.88 105 LEU A C 1
ATOM 854 O O . LEU A 1 105 ? 11.485 6.183 -20.481 1.00 93.88 105 LEU A O 1
ATOM 858 N N . GLU A 1 106 ? 13.277 7.337 -21.146 1.00 93.38 106 GLU A N 1
ATOM 859 C CA . GLU A 1 106 ? 13.897 7.393 -19.818 1.00 93.38 106 GLU A CA 1
ATOM 860 C C . GLU A 1 106 ? 13.021 8.153 -18.814 1.00 93.38 106 GLU A C 1
ATOM 862 O O . GLU A 1 106 ? 12.849 7.702 -17.679 1.00 93.38 106 GLU A O 1
ATOM 867 N N . LEU A 1 107 ? 12.415 9.269 -19.231 1.00 92.06 107 LEU A N 1
ATOM 868 C CA . LEU A 1 107 ? 11.426 10.006 -18.438 1.00 92.06 107 LEU A CA 1
ATOM 869 C C . LEU A 1 107 ? 10.182 9.160 -18.148 1.00 92.06 107 LEU A C 1
ATOM 871 O O . LEU A 1 107 ? 9.743 9.094 -16.997 1.00 92.06 107 LEU A O 1
ATOM 875 N N . ALA A 1 108 ? 9.640 8.474 -19.156 1.00 89.62 108 ALA A N 1
ATOM 876 C CA . ALA A 1 108 ? 8.492 7.587 -18.988 1.00 89.62 108 ALA A CA 1
ATOM 877 C C . ALA A 1 108 ? 8.799 6.426 -18.027 1.00 89.62 108 ALA A C 1
ATOM 879 O O . ALA A 1 108 ? 7.994 6.125 -17.147 1.00 89.62 108 ALA A O 1
ATOM 880 N N . VAL A 1 109 ? 9.989 5.825 -18.130 1.00 87.44 109 VAL A N 1
ATOM 881 C CA . VAL A 1 109 ? 10.465 4.772 -17.224 1.00 87.44 109 VAL A CA 1
ATOM 882 C C . VAL A 1 109 ? 10.634 5.307 -15.805 1.00 87.44 109 VAL A C 1
ATOM 884 O O . VAL A 1 109 ? 10.185 4.654 -14.867 1.00 87.44 109 VAL A O 1
ATOM 887 N N . LYS A 1 110 ? 11.234 6.490 -15.615 1.00 85.31 110 LYS A N 1
ATOM 888 C CA . LYS A 1 110 ? 11.344 7.122 -14.288 1.00 85.31 110 LYS A CA 1
ATOM 889 C C . LYS A 1 110 ? 9.963 7.361 -13.675 1.00 85.31 110 LYS A C 1
ATOM 891 O O . LYS A 1 110 ? 9.733 6.958 -12.539 1.00 85.31 110 LYS A O 1
ATOM 896 N N . LYS A 1 111 ? 9.023 7.917 -14.445 1.00 83.88 111 LYS A N 1
ATOM 897 C CA . LYS A 1 111 ? 7.638 8.145 -14.004 1.00 83.88 111 LYS A CA 1
ATOM 898 C C . LYS A 1 111 ? 6.921 6.838 -13.649 1.00 83.88 111 LYS A C 1
ATOM 900 O O . LYS A 1 111 ? 6.264 6.766 -12.618 1.00 83.88 111 LYS A O 1
ATOM 905 N N . ALA A 1 112 ? 7.083 5.792 -14.460 1.00 78.19 112 ALA A N 1
ATOM 906 C CA . ALA A 1 112 ? 6.516 4.473 -14.183 1.00 78.19 112 ALA A CA 1
ATOM 907 C C . ALA A 1 112 ? 7.148 3.802 -12.949 1.00 78.19 112 ALA A C 1
ATOM 909 O O . ALA A 1 112 ? 6.463 3.087 -12.222 1.00 78.19 112 ALA A O 1
ATOM 910 N N . LYS A 1 113 ? 8.441 4.043 -12.688 1.00 71.69 113 LYS A N 1
ATOM 911 C CA . LYS A 1 113 ? 9.152 3.529 -11.509 1.00 71.69 113 LYS A CA 1
ATOM 912 C C . LYS A 1 113 ? 8.738 4.230 -10.215 1.00 71.69 113 LYS A C 1
ATOM 914 O O . LYS A 1 113 ? 8.621 3.547 -9.207 1.00 71.69 113 LYS A O 1
ATOM 919 N N . MET A 1 114 ? 8.455 5.535 -10.233 1.00 67.19 114 MET A N 1
ATOM 920 C CA . MET A 1 114 ? 8.005 6.274 -9.039 1.00 67.19 114 MET A CA 1
ATOM 921 C C . MET A 1 114 ? 6.693 5.738 -8.438 1.00 67.19 114 MET A C 1
ATOM 923 O O . MET A 1 114 ? 6.470 5.898 -7.249 1.00 67.19 114 MET A O 1
ATOM 927 N N . GLY A 1 115 ? 5.842 5.067 -9.224 1.00 60.06 115 GLY A N 1
ATOM 928 C CA . GLY A 1 115 ? 4.637 4.387 -8.720 1.00 60.06 115 GLY A CA 1
ATOM 929 C C . GLY A 1 115 ? 4.817 2.895 -8.408 1.00 60.06 115 GLY A C 1
ATOM 930 O O . GLY A 1 115 ? 3.858 2.243 -8.015 1.00 60.06 115 GLY A O 1
ATOM 931 N N . ARG A 1 116 ? 6.010 2.328 -8.640 1.00 56.25 116 ARG A N 1
ATOM 932 C CA . ARG A 1 116 ? 6.324 0.892 -8.478 1.00 56.25 116 ARG A CA 1
ATOM 933 C C . ARG A 1 116 ? 7.494 0.623 -7.523 1.00 56.25 116 ARG A C 1
ATOM 935 O O . ARG A 1 116 ? 7.946 -0.518 -7.437 1.00 56.25 116 ARG A O 1
ATOM 942 N N . GLN A 1 117 ? 8.000 1.638 -6.818 1.00 54.12 117 GLN A N 1
ATOM 943 C CA . GLN A 1 117 ? 9.100 1.506 -5.846 1.00 54.12 117 GLN A CA 1
ATOM 944 C C . GLN A 1 117 ? 8.822 0.460 -4.744 1.00 54.12 117 GLN A C 1
ATOM 946 O O . GLN A 1 117 ? 9.763 -0.127 -4.210 1.00 54.12 117 GLN A O 1
ATOM 951 N N . ASP A 1 118 ? 7.558 0.095 -4.531 1.00 52.53 118 ASP A N 1
ATOM 952 C CA . ASP A 1 118 ? 7.138 -0.998 -3.645 1.00 52.53 118 ASP A CA 1
ATOM 953 C C . ASP A 1 118 ? 7.514 -2.415 -4.139 1.00 52.53 118 ASP A C 1
ATOM 955 O O . ASP A 1 118 ? 7.297 -3.383 -3.423 1.00 52.53 118 ASP A O 1
ATOM 959 N N . THR A 1 119 ? 8.085 -2.578 -5.342 1.00 53.44 119 THR A N 1
ATOM 960 C CA . THR A 1 119 ? 8.325 -3.908 -5.962 1.00 53.44 119 THR A CA 1
ATOM 961 C C . THR A 1 119 ? 9.781 -4.206 -6.350 1.00 53.44 119 THR A C 1
ATOM 963 O O . THR A 1 119 ? 10.048 -5.046 -7.208 1.00 53.44 119 THR A O 1
ATOM 966 N N . THR A 1 120 ? 10.754 -3.541 -5.731 1.00 58.66 120 THR A N 1
ATOM 967 C CA . THR A 1 120 ? 12.165 -3.972 -5.790 1.00 58.66 120 THR A CA 1
ATOM 968 C C . THR A 1 120 ? 12.339 -5.204 -4.892 1.00 58.66 120 THR A C 1
ATOM 970 O O . THR A 1 120 ? 11.642 -5.310 -3.894 1.00 58.66 120 THR A O 1
ATOM 973 N N . ILE A 1 121 ? 13.252 -6.139 -5.188 1.00 60.25 121 ILE A N 1
ATOM 974 C CA . ILE A 1 121 ? 13.474 -7.342 -4.346 1.00 60.25 121 ILE A CA 1
ATOM 975 C C . ILE A 1 121 ? 13.714 -6.965 -2.870 1.00 60.25 121 ILE A C 1
ATOM 977 O O . ILE A 1 121 ? 13.132 -7.587 -1.983 1.00 60.25 121 ILE A O 1
ATOM 981 N N . ASP A 1 122 ? 14.456 -5.883 -2.617 1.00 57.56 122 ASP A N 1
ATOM 982 C CA . ASP A 1 122 ? 14.655 -5.335 -1.270 1.00 57.56 122 ASP A CA 1
ATOM 983 C C . ASP A 1 122 ? 13.363 -4.779 -0.650 1.00 57.56 122 ASP A C 1
ATOM 985 O O . ASP A 1 122 ? 13.155 -4.929 0.551 1.00 57.56 122 ASP A O 1
ATOM 989 N N . SER A 1 123 ? 12.454 -4.169 -1.424 1.00 57.47 123 SER A N 1
ATOM 990 C CA . SER A 1 123 ? 11.145 -3.760 -0.899 1.00 57.47 123 SER A CA 1
ATOM 991 C C . SER A 1 123 ? 10.177 -4.929 -0.741 1.00 57.47 123 SER A C 1
ATOM 993 O O . SER A 1 123 ? 9.395 -4.901 0.195 1.00 57.47 123 SER A O 1
ATOM 995 N N . ILE A 1 124 ? 10.272 -5.999 -1.535 1.00 60.81 124 ILE A N 1
ATOM 996 C CA . ILE A 1 124 ? 9.490 -7.231 -1.329 1.00 60.81 124 ILE A CA 1
ATOM 997 C C . ILE A 1 124 ? 9.905 -7.921 -0.020 1.00 60.81 124 ILE A C 1
ATOM 999 O O . ILE A 1 124 ? 9.035 -8.321 0.752 1.00 60.81 124 ILE A O 1
ATOM 1003 N N . LEU A 1 125 ? 11.210 -8.008 0.264 1.00 61.41 125 LEU A N 1
ATOM 1004 C CA . LEU A 1 125 ? 11.733 -8.506 1.545 1.00 61.41 125 LEU A CA 1
ATOM 1005 C C . LEU A 1 125 ? 11.279 -7.623 2.717 1.00 61.41 125 LEU A C 1
ATOM 1007 O O . LEU A 1 125 ? 10.671 -8.128 3.658 1.00 61.41 125 LEU A O 1
ATOM 1011 N N . ASN A 1 126 ? 11.450 -6.301 2.609 1.00 63.12 126 ASN A N 1
ATOM 1012 C CA . ASN A 1 126 ? 10.981 -5.367 3.638 1.00 63.12 126 ASN A CA 1
ATOM 1013 C C . ASN A 1 126 ? 9.449 -5.398 3.817 1.00 63.12 126 ASN A C 1
ATOM 1015 O O . ASN A 1 126 ? 8.960 -5.252 4.930 1.00 63.12 126 ASN A O 1
ATOM 1019 N N . LEU A 1 127 ? 8.665 -5.611 2.755 1.00 61.97 127 LEU A N 1
ATOM 1020 C CA . LEU A 1 127 ? 7.205 -5.747 2.829 1.00 61.97 127 LEU A CA 1
ATOM 1021 C C . LEU A 1 127 ? 6.785 -7.042 3.526 1.00 61.97 127 LEU A C 1
ATOM 1023 O O . LEU A 1 127 ? 5.805 -7.030 4.270 1.00 61.97 127 LEU A O 1
ATOM 1027 N N . GLN A 1 128 ? 7.503 -8.144 3.302 1.00 69.81 128 GLN A N 1
ATOM 1028 C CA . GLN A 1 128 ? 7.246 -9.420 3.966 1.00 69.81 128 GLN A CA 1
ATOM 1029 C C . GLN A 1 128 ? 7.528 -9.311 5.474 1.00 69.81 128 GLN A C 1
ATOM 1031 O O . GLN A 1 128 ? 6.682 -9.708 6.280 1.00 69.81 128 GLN A O 1
ATOM 1036 N N . ASP A 1 129 ? 8.659 -8.706 5.843 1.00 73.44 129 ASP A N 1
ATOM 1037 C CA . ASP A 1 129 ? 9.056 -8.489 7.239 1.00 73.44 129 ASP A CA 1
ATOM 1038 C C . ASP A 1 129 ? 8.114 -7.506 7.943 1.00 73.44 129 ASP A C 1
ATOM 1040 O O . ASP A 1 129 ? 7.619 -7.787 9.037 1.00 73.44 129 ASP A O 1
ATOM 1044 N N . ASN A 1 130 ? 7.752 -6.405 7.276 1.00 79.00 130 ASN A N 1
ATOM 1045 C CA . ASN A 1 130 ? 6.761 -5.458 7.785 1.00 79.00 130 ASN A CA 1
ATOM 1046 C C . ASN A 1 130 ? 5.391 -6.119 7.949 1.00 79.00 130 ASN A C 1
ATOM 1048 O O . ASN A 1 130 ? 4.732 -5.922 8.963 1.00 79.00 130 ASN A O 1
ATOM 1052 N N . ARG A 1 131 ? 4.948 -6.945 6.994 1.00 83.94 131 ARG A N 1
ATOM 1053 C CA . ARG A 1 131 ? 3.673 -7.664 7.108 1.00 83.94 131 ARG A CA 1
ATOM 1054 C C . ARG A 1 131 ? 3.680 -8.621 8.296 1.00 83.94 131 ARG A C 1
ATOM 1056 O O . ARG A 1 131 ? 2.684 -8.683 9.013 1.00 83.94 131 ARG A O 1
ATOM 1063 N N . ALA A 1 132 ? 4.767 -9.361 8.505 1.00 86.06 132 ALA A N 1
ATOM 1064 C CA . ALA A 1 132 ? 4.901 -10.253 9.652 1.00 86.06 132 ALA A CA 1
ATOM 1065 C C . ALA A 1 132 ? 4.878 -9.472 10.977 1.00 86.06 132 ALA A C 1
ATOM 1067 O O . ALA A 1 132 ? 4.164 -9.867 11.900 1.00 86.06 132 ALA A O 1
ATOM 1068 N N . ALA A 1 133 ? 5.577 -8.335 11.044 1.00 87.88 133 ALA A N 1
ATOM 1069 C CA . ALA A 1 133 ? 5.568 -7.446 12.203 1.00 87.88 133 ALA A CA 1
ATOM 1070 C C . ALA A 1 133 ? 4.168 -6.870 12.484 1.00 87.88 133 ALA A C 1
ATOM 1072 O O . ALA A 1 133 ? 3.678 -6.998 13.604 1.00 87.88 133 ALA A O 1
ATOM 1073 N N . LEU A 1 134 ? 3.480 -6.337 11.466 1.00 89.94 134 LEU A N 1
ATOM 1074 C CA . LEU A 1 134 ? 2.118 -5.804 11.599 1.00 89.94 134 LEU A CA 1
ATOM 1075 C C . LEU A 1 134 ? 1.110 -6.884 12.013 1.00 89.94 134 LEU A C 1
ATOM 1077 O O . LEU A 1 134 ? 0.206 -6.614 12.797 1.00 89.94 134 LEU A O 1
ATOM 1081 N N . LEU A 1 135 ? 1.229 -8.108 11.489 1.00 91.81 135 LEU A N 1
ATOM 1082 C CA . LEU A 1 135 ? 0.350 -9.213 11.883 1.00 91.81 135 LEU A CA 1
ATOM 1083 C C . LEU A 1 135 ? 0.565 -9.612 13.344 1.00 91.81 135 LEU A C 1
ATOM 1085 O O . LEU A 1 135 ? -0.413 -9.891 14.040 1.00 91.81 135 LEU A O 1
ATOM 1089 N N . LYS A 1 136 ? 1.820 -9.608 13.805 1.00 94.31 136 LYS A N 1
ATOM 1090 C CA . LYS A 1 136 ? 2.161 -9.865 15.204 1.00 94.31 136 LYS A CA 1
ATOM 1091 C C . LYS A 1 136 ? 1.604 -8.772 16.119 1.00 94.31 136 LYS A C 1
ATOM 1093 O O . LYS A 1 136 ? 0.910 -9.092 17.077 1.00 94.31 136 LYS A O 1
ATOM 1098 N N . GLU A 1 137 ? 1.815 -7.502 15.778 1.00 93.81 137 GLU A N 1
ATOM 1099 C CA . GLU A 1 137 ? 1.267 -6.360 16.522 1.00 93.81 137 GLU A CA 1
ATOM 1100 C C . GLU A 1 137 ? -0.268 -6.405 16.575 1.00 93.81 137 GLU A C 1
ATOM 1102 O O . GLU A 1 137 ? -0.882 -6.227 17.626 1.00 93.81 137 GLU A O 1
ATOM 1107 N N . LEU A 1 138 ? -0.914 -6.728 15.453 1.00 94.06 138 LEU A N 1
ATOM 1108 C CA . LEU A 1 138 ? -2.365 -6.878 15.382 1.00 94.06 138 LEU A CA 1
ATOM 1109 C C . LEU A 1 138 ? -2.864 -8.009 16.290 1.00 94.06 138 LEU A C 1
ATOM 1111 O O . LEU A 1 138 ? -3.918 -7.869 16.918 1.00 94.06 138 LEU A O 1
ATOM 1115 N N . GLN A 1 139 ? -2.138 -9.126 16.366 1.00 96.19 139 GLN A N 1
ATOM 1116 C CA . GLN A 1 139 ? -2.462 -10.216 17.282 1.00 96.19 139 GLN A CA 1
ATOM 1117 C C . GLN A 1 139 ? -2.324 -9.777 18.747 1.00 96.19 139 GLN A C 1
ATOM 1119 O O . GLN A 1 139 ? -3.269 -9.963 19.513 1.00 96.19 139 GLN A O 1
ATOM 1124 N N . GLU A 1 140 ? -1.214 -9.134 19.112 1.00 95.88 140 GLU A N 1
ATOM 1125 C CA . GLU A 1 140 ? -0.967 -8.622 20.467 1.00 95.88 140 GLU A CA 1
ATOM 1126 C C . GLU A 1 140 ? -2.054 -7.622 20.896 1.00 95.88 140 GLU A C 1
ATOM 1128 O O . GLU A 1 140 ? -2.646 -7.756 21.968 1.00 95.88 140 GLU A O 1
ATOM 1133 N N . LEU A 1 141 ? -2.414 -6.673 20.026 1.00 95.62 141 LEU A N 1
ATOM 1134 C CA . LEU A 1 141 ? -3.491 -5.711 20.284 1.00 95.62 141 LEU A CA 1
ATOM 1135 C C . LEU A 1 141 ? -4.861 -6.388 20.424 1.00 95.62 141 LEU A C 1
ATOM 1137 O O . LEU A 1 141 ? -5.693 -5.965 21.231 1.00 95.62 141 LEU A O 1
ATOM 1141 N N . ARG A 1 142 ? -5.130 -7.454 19.659 1.00 95.75 142 ARG A N 1
ATOM 1142 C CA . ARG A 1 142 ? -6.374 -8.228 19.803 1.00 95.75 142 ARG A CA 1
ATOM 1143 C C . ARG A 1 142 ? -6.434 -8.959 21.136 1.00 95.75 142 ARG A C 1
ATOM 1145 O O . ARG A 1 142 ? -7.505 -8.977 21.743 1.00 95.75 142 ARG A O 1
ATOM 1152 N N . GLU A 1 143 ? -5.326 -9.542 21.574 1.00 96.81 143 GLU A N 1
ATOM 1153 C CA . GLU A 1 143 ? -5.217 -10.210 22.871 1.00 96.81 143 GLU A CA 1
ATOM 1154 C C . GLU A 1 143 ? -5.391 -9.206 24.016 1.00 96.81 143 GLU A C 1
ATOM 1156 O O . GLU A 1 143 ? -6.237 -9.422 24.883 1.00 96.81 143 GLU A O 1
ATOM 1161 N N . GLN A 1 144 ? -4.720 -8.051 23.959 1.00 96.25 144 GLN A N 1
ATOM 1162 C CA . GLN A 1 144 ? -4.899 -6.961 24.926 1.00 96.25 144 GLN A CA 1
ATOM 1163 C C . GLN A 1 144 ? -6.347 -6.468 24.982 1.00 96.25 144 GLN A C 1
ATOM 1165 O O . GLN A 1 144 ? -6.925 -6.349 26.062 1.00 96.25 144 GLN A O 1
ATOM 1170 N N . ARG A 1 145 ? -6.980 -6.239 23.825 1.00 95.88 145 ARG A N 1
ATOM 1171 C CA . ARG A 1 145 ? -8.394 -5.846 23.763 1.00 95.88 145 ARG A CA 1
ATOM 1172 C C . ARG A 1 145 ? -9.296 -6.900 24.390 1.00 95.88 145 ARG A C 1
ATOM 1174 O O . ARG A 1 145 ? -10.259 -6.544 25.062 1.00 95.88 145 ARG A O 1
ATOM 1181 N N . ASN A 1 146 ? -9.026 -8.183 24.157 1.00 94.88 146 ASN A N 1
ATOM 1182 C CA . ASN A 1 146 ? -9.811 -9.263 24.751 1.00 94.88 146 ASN A CA 1
ATOM 1183 C C . ASN A 1 146 ? -9.641 -9.312 26.273 1.00 94.88 146 ASN A C 1
ATOM 1185 O O . ASN A 1 146 ? -10.641 -9.463 26.970 1.00 94.88 146 ASN A O 1
ATOM 1189 N N . LEU A 1 147 ? -8.419 -9.129 26.781 1.00 95.50 147 LEU A N 1
ATOM 1190 C CA . LEU A 1 147 ? -8.139 -9.067 28.217 1.00 95.50 147 LEU A CA 1
ATOM 1191 C C . LEU A 1 147 ? -8.851 -7.887 28.881 1.00 95.50 147 LEU A C 1
ATOM 1193 O O . LEU A 1 147 ? -9.582 -8.087 29.844 1.00 95.50 147 LEU A O 1
ATOM 1197 N N . ILE A 1 148 ? -8.704 -6.679 28.329 1.00 94.00 148 ILE A N 1
ATOM 1198 C CA . ILE A 1 148 ? -9.363 -5.475 28.853 1.00 94.00 148 ILE A CA 1
ATOM 1199 C C . ILE A 1 148 ? -10.882 -5.640 28.808 1.00 94.00 148 ILE A C 1
ATOM 1201 O O . ILE A 1 148 ? -11.564 -5.317 29.772 1.00 94.00 148 ILE A O 1
ATOM 1205 N N . LYS A 1 149 ? -11.428 -6.190 27.719 1.00 93.25 149 LYS A N 1
ATOM 1206 C CA . LYS A 1 149 ? -12.869 -6.430 27.607 1.00 93.25 14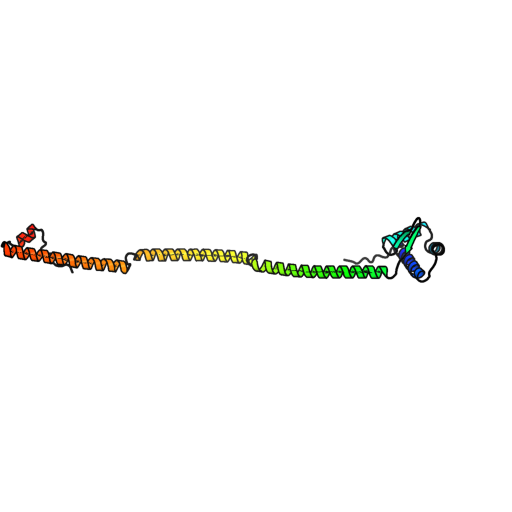9 LYS A CA 1
ATOM 1207 C C . LYS A 1 149 ? -13.367 -7.443 28.643 1.00 93.25 149 LYS A C 1
ATOM 1209 O O . LYS A 1 149 ? -14.429 -7.233 29.213 1.00 93.25 149 LYS A O 1
ATOM 1214 N N . ALA A 1 150 ? -12.617 -8.518 28.887 1.00 91.56 150 ALA A N 1
ATOM 1215 C CA . ALA A 1 150 ? -12.954 -9.493 29.920 1.00 91.56 150 ALA A CA 1
ATOM 1216 C C . ALA A 1 150 ? -12.883 -8.877 31.324 1.00 91.56 150 ALA A C 1
ATOM 1218 O O . ALA A 1 150 ? -13.724 -9.180 32.161 1.00 91.56 150 ALA A O 1
ATOM 1219 N N . GLU A 1 151 ? -11.912 -7.997 31.568 1.00 89.00 151 GLU A N 1
ATOM 1220 C CA . GLU A 1 151 ? -11.785 -7.279 32.834 1.00 89.00 151 GLU A CA 1
ATOM 1221 C C . GLU A 1 151 ? -12.947 -6.298 33.042 1.00 89.00 151 GLU A C 1
ATOM 1223 O O . GLU A 1 151 ? -13.563 -6.307 34.098 1.00 89.00 151 GLU A O 1
ATOM 1228 N N . VAL A 1 152 ? -13.329 -5.530 32.018 1.00 86.75 152 VAL A N 1
ATOM 1229 C CA . VAL A 1 152 ? -14.498 -4.634 32.068 1.00 86.75 152 VAL A CA 1
ATOM 1230 C C . VAL A 1 152 ? -15.796 -5.406 32.312 1.00 86.75 152 VAL A C 1
ATOM 1232 O O . VAL A 1 152 ? -16.623 -4.957 33.099 1.00 86.75 152 VAL A O 1
ATOM 1235 N N . GLU A 1 153 ? -15.974 -6.581 31.699 1.00 86.12 153 GLU A N 1
ATOM 1236 C CA . GLU A 1 153 ? -17.178 -7.394 31.915 1.00 86.12 153 GLU A CA 1
ATOM 1237 C C . GLU A 1 153 ? -17.324 -7.825 33.386 1.00 86.12 153 GLU A C 1
ATOM 1239 O O . GLU A 1 153 ? -18.446 -7.886 33.880 1.00 86.12 153 GLU A O 1
ATOM 1244 N N . LYS A 1 154 ? -16.218 -8.039 34.121 1.00 83.44 154 LYS A N 1
ATOM 1245 C CA . LYS A 1 154 ? -16.272 -8.335 35.568 1.00 83.4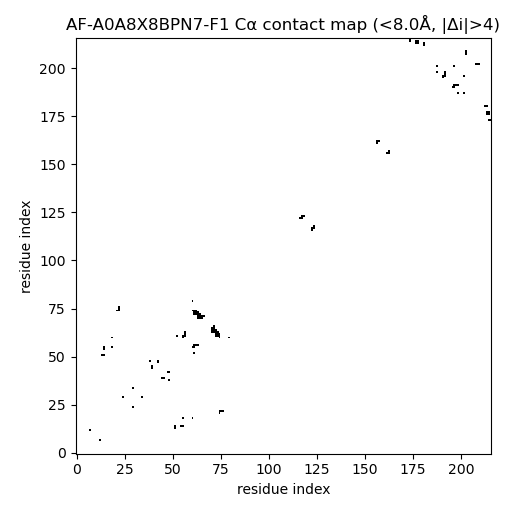4 154 LYS A CA 1
ATOM 1246 C C . LYS A 1 154 ? -16.863 -7.186 36.384 1.00 83.44 154 LYS A C 1
ATOM 1248 O O . LYS A 1 154 ? -17.490 -7.440 37.404 1.00 83.44 154 LYS A O 1
ATOM 1253 N N . TYR A 1 155 ? -16.662 -5.941 35.952 1.00 79.12 155 TYR A N 1
ATOM 1254 C CA . TYR A 1 155 ? -17.150 -4.749 36.655 1.00 79.12 155 TYR A CA 1
ATOM 1255 C C . TYR A 1 155 ? -18.454 -4.201 36.081 1.00 79.12 155 TYR A C 1
ATOM 1257 O O . TYR A 1 155 ? -18.912 -3.148 36.513 1.00 79.12 155 TYR A O 1
ATOM 1265 N N . LYS A 1 156 ? -19.078 -4.903 35.133 1.00 73.12 156 LYS A N 1
ATOM 1266 C CA . LYS A 1 156 ? -20.336 -4.474 34.515 1.00 73.12 156 LYS A CA 1
ATOM 1267 C C . LYS A 1 156 ? -21.484 -4.355 35.518 1.00 73.12 156 LYS A C 1
ATOM 1269 O O . LYS A 1 156 ? -22.349 -3.506 35.360 1.00 73.12 156 LYS A O 1
ATOM 1274 N N . GLU A 1 157 ? -21.477 -5.182 36.561 1.00 63.88 157 GLU A N 1
ATOM 1275 C CA . GLU A 1 157 ? -22.444 -5.108 37.666 1.00 63.88 157 GLU A CA 1
ATOM 1276 C C . GLU A 1 157 ? -22.096 -4.015 38.693 1.00 63.88 157 GLU A C 1
ATOM 1278 O O . GLU A 1 157 ? -22.911 -3.681 39.548 1.00 63.88 157 GLU A O 1
ATOM 1283 N N . CYS A 1 158 ? -20.895 -3.435 38.608 1.00 69.94 158 CYS A N 1
ATOM 1284 C CA . CYS A 1 158 ? -20.433 -2.323 39.437 1.00 69.94 158 CYS A CA 1
ATOM 1285 C C . CYS A 1 158 ? -20.493 -0.982 38.692 1.00 69.94 158 CYS A C 1
ATOM 1287 O O . CYS A 1 158 ? -19.750 -0.062 39.037 1.00 69.94 158 CYS A O 1
ATOM 1289 N N . ASP A 1 159 ? -21.343 -0.873 37.669 1.00 76.31 159 ASP A N 1
ATOM 1290 C CA . ASP A 1 159 ? -21.602 0.400 37.008 1.00 76.31 159 ASP A CA 1
ATOM 1291 C C . ASP A 1 159 ? -22.169 1.391 38.046 1.00 76.31 159 ASP A C 1
ATOM 1293 O O . ASP A 1 159 ? -23.200 1.090 38.664 1.00 76.31 159 ASP A O 1
ATOM 1297 N N . PRO A 1 160 ? -21.502 2.536 38.298 1.00 80.69 160 PRO A N 1
ATOM 1298 C CA . PRO A 1 160 ? -21.951 3.516 39.280 1.00 80.69 160 PRO A CA 1
ATOM 1299 C C . PRO A 1 160 ? -23.413 3.924 39.099 1.00 80.69 160 PRO A C 1
ATOM 1301 O O . PRO A 1 160 ? -24.109 4.102 40.098 1.00 80.69 160 PRO A O 1
ATOM 1304 N N . ASP A 1 161 ? -23.886 4.006 37.854 1.00 80.62 161 ASP A N 1
ATOM 1305 C CA . ASP A 1 161 ? -25.254 4.418 37.550 1.00 80.62 161 ASP A CA 1
ATOM 1306 C C . ASP A 1 161 ? -26.267 3.336 37.963 1.00 80.62 161 ASP A C 1
ATOM 1308 O O . ASP A 1 161 ? -27.280 3.636 38.596 1.00 80.62 161 ASP A O 1
ATOM 1312 N N . VAL A 1 162 ? -25.957 2.060 37.702 1.00 82.19 162 VAL A N 1
ATOM 1313 C CA . VAL A 1 162 ? -26.793 0.912 38.106 1.00 82.19 162 VAL A CA 1
ATOM 1314 C C . VAL A 1 162 ? -26.803 0.753 39.629 1.00 82.19 162 VAL A C 1
ATOM 1316 O O . VAL A 1 162 ? -27.846 0.497 40.234 1.00 82.19 162 VAL A O 1
ATOM 1319 N N . VAL A 1 163 ? -25.649 0.934 40.277 1.00 85.62 163 VAL A N 1
ATOM 1320 C CA . VAL A 1 163 ? -25.538 0.877 41.742 1.00 85.62 163 VAL A CA 1
ATOM 1321 C C . V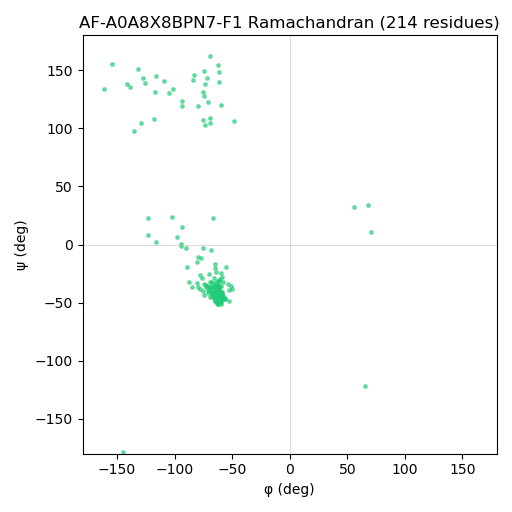AL A 1 163 ? -26.349 1.998 42.393 1.00 85.62 163 VAL A C 1
ATOM 1323 O O . VAL A 1 163 ? -27.018 1.764 43.404 1.00 85.62 163 VAL A O 1
ATOM 1326 N N . GLU A 1 164 ? -26.318 3.203 41.827 1.00 87.75 164 GLU A N 1
ATOM 1327 C CA . GLU A 1 164 ? -27.080 4.334 42.348 1.00 87.75 164 GLU A CA 1
ATOM 1328 C C . GLU A 1 164 ? -28.591 4.158 42.132 1.00 87.75 164 GLU A C 1
ATOM 1330 O O . GLU A 1 164 ? -29.376 4.447 43.038 1.00 87.75 164 GLU A O 1
ATOM 1335 N N . GLU A 1 165 ? -29.015 3.578 41.005 1.00 87.75 165 GLU A N 1
ATOM 1336 C CA . GLU A 1 165 ? -30.419 3.219 40.765 1.00 87.75 165 GLU A CA 1
ATOM 1337 C C . GLU A 1 165 ? -30.937 2.216 41.811 1.00 87.75 165 GLU A C 1
ATOM 1339 O O . GLU A 1 165 ? -31.996 2.423 42.417 1.00 87.75 165 GLU A O 1
ATOM 1344 N N . ILE A 1 166 ? -30.159 1.168 42.108 1.00 88.12 166 ILE A N 1
ATOM 1345 C CA . ILE A 1 166 ? -30.500 0.184 43.146 1.00 88.12 166 ILE A CA 1
ATOM 1346 C C . ILE A 1 166 ? -30.579 0.852 44.525 1.00 88.12 166 ILE A C 1
ATOM 1348 O O . ILE A 1 166 ? -31.505 0.576 45.292 1.00 88.12 166 ILE A O 1
ATOM 1352 N N . ARG A 1 167 ? -29.648 1.757 44.859 1.00 90.44 167 ARG A N 1
ATOM 1353 C CA . ARG A 1 167 ? -29.686 2.505 46.129 1.00 90.44 167 ARG A CA 1
ATOM 1354 C C . ARG A 1 167 ? -30.935 3.364 46.248 1.00 90.44 167 ARG A C 1
ATOM 1356 O O . ARG A 1 167 ? -31.572 3.356 47.303 1.00 90.44 167 ARG A O 1
ATOM 1363 N N . GLN A 1 168 ? -31.305 4.066 45.182 1.00 92.12 168 GLN A N 1
ATOM 1364 C CA . GLN A 1 168 ? -32.489 4.913 45.178 1.00 92.12 168 GLN A CA 1
ATOM 1365 C C . GLN A 1 168 ? -33.774 4.080 45.300 1.00 92.12 168 GLN A C 1
ATOM 1367 O O . GLN A 1 168 ? -34.649 4.420 46.097 1.00 92.12 168 GLN A O 1
ATOM 1372 N N . SER A 1 169 ? -33.858 2.947 44.595 1.00 91.56 169 SER A N 1
ATOM 1373 C CA . SER A 1 169 ? -34.966 1.994 44.734 1.00 91.56 169 SER A CA 1
ATOM 1374 C C . SER A 1 169 ? -35.063 1.438 46.160 1.00 91.56 169 SER A C 1
ATOM 1376 O O . SER A 1 169 ? -36.144 1.422 46.751 1.00 91.56 169 SER A O 1
ATOM 1378 N N . ASN A 1 170 ? -33.932 1.054 46.761 1.00 93.00 170 ASN A N 1
ATOM 1379 C CA . ASN A 1 170 ? -33.883 0.576 48.144 1.00 93.00 170 ASN A CA 1
ATOM 1380 C C . ASN A 1 170 ? -34.342 1.648 49.135 1.00 93.00 170 ASN A C 1
ATOM 1382 O O . ASN A 1 170 ? -35.066 1.332 50.076 1.00 93.00 170 ASN A O 1
ATOM 1386 N N . LYS A 1 171 ? -33.975 2.916 48.919 1.00 94.25 171 LYS A N 1
ATOM 1387 C CA . LYS A 1 171 ? -34.451 4.030 49.744 1.00 94.25 171 LYS A CA 1
ATOM 1388 C C . LYS A 1 171 ? -35.976 4.143 49.697 1.00 94.25 171 LYS A C 1
ATOM 1390 O O . LYS A 1 171 ? -36.615 4.173 50.744 1.00 94.25 171 LYS A O 1
ATOM 1395 N N . THR A 1 172 ? -36.567 4.134 48.503 1.00 94.38 172 THR A N 1
ATOM 1396 C CA . THR A 1 172 ? -38.028 4.190 48.349 1.00 94.38 172 THR A CA 1
ATOM 1397 C C . THR A 1 172 ? -38.720 2.966 48.955 1.00 94.38 172 THR A C 1
ATOM 1399 O O . THR A 1 172 ? -39.753 3.109 49.607 1.00 94.38 172 THR A O 1
ATOM 1402 N N . ALA A 1 173 ? -38.149 1.769 48.799 1.00 94.81 173 ALA A N 1
ATOM 1403 C CA . ALA A 1 173 ? -38.684 0.550 49.402 1.00 94.81 173 ALA A CA 1
ATOM 1404 C C . ALA A 1 173 ? -38.649 0.599 50.940 1.00 94.81 173 ALA A C 1
ATOM 1406 O O . ALA A 1 173 ? -39.635 0.231 51.577 1.00 94.81 173 ALA A O 1
ATOM 1407 N N . LYS A 1 174 ? -37.560 1.109 51.535 1.00 95.19 174 LYS A N 1
ATOM 1408 C CA . LYS A 1 174 ? -37.446 1.326 52.987 1.00 95.19 174 LYS A CA 1
ATOM 1409 C C . LYS A 1 174 ? -38.476 2.328 53.498 1.00 95.19 174 LYS A C 1
ATOM 1411 O O . LYS A 1 174 ? -39.188 2.040 54.455 1.00 95.19 174 LYS A O 1
ATOM 1416 N N . GLU A 1 175 ? -38.605 3.477 52.838 1.00 94.69 175 GLU A N 1
ATOM 1417 C CA . GLU A 1 175 ? -39.608 4.491 53.191 1.00 94.69 175 GLU A CA 1
ATOM 1418 C C . GLU A 1 175 ? -41.033 3.917 53.119 1.00 94.69 175 GLU A C 1
ATOM 1420 O O . GLU A 1 175 ? -41.850 4.152 54.010 1.00 94.69 175 GLU A O 1
ATOM 1425 N N . ALA A 1 176 ? -41.328 3.116 52.091 1.00 95.50 176 ALA A N 1
ATOM 1426 C CA . ALA A 1 176 ? -42.615 2.447 51.949 1.00 95.50 176 ALA A CA 1
ATOM 1427 C C . ALA A 1 176 ? -42.855 1.399 53.048 1.00 95.50 176 ALA A C 1
ATOM 1429 O O . ALA A 1 176 ? -43.953 1.354 53.604 1.00 95.50 176 ALA A O 1
ATOM 1430 N N . ALA A 1 177 ? -41.850 0.585 53.382 1.00 95.75 177 ALA A N 1
ATOM 1431 C CA . ALA A 1 177 ? -41.933 -0.399 54.459 1.00 95.75 177 ALA A CA 1
ATOM 1432 C C . ALA A 1 177 ? -42.202 0.281 55.809 1.00 95.75 177 ALA A C 1
ATOM 1434 O O . ALA A 1 177 ? -43.176 -0.061 56.474 1.00 95.75 177 ALA A O 1
ATOM 1435 N N . ASN A 1 178 ? -41.437 1.324 56.145 1.00 95.31 178 ASN A N 1
ATOM 1436 C CA . ASN A 1 178 ? -41.606 2.095 57.380 1.00 95.31 178 ASN A CA 1
ATOM 1437 C C . ASN A 1 178 ? -42.979 2.782 57.455 1.00 95.31 178 ASN A C 1
ATOM 1439 O O . ASN A 1 178 ? -43.609 2.811 58.510 1.00 95.31 178 ASN A O 1
ATOM 1443 N N . ARG A 1 179 ? -43.515 3.247 56.322 1.00 95.88 179 ARG A N 1
ATOM 1444 C CA . ARG A 1 179 ? -44.883 3.780 56.256 1.00 95.88 179 ARG A CA 1
ATOM 1445 C C . ARG A 1 179 ? -45.948 2.712 56.530 1.00 95.88 179 ARG A C 1
ATOM 1447 O O . ARG A 1 179 ? -46.985 3.011 57.120 1.00 95.88 179 ARG A O 1
ATOM 1454 N N . TRP A 1 180 ? -45.734 1.472 56.094 1.00 95.38 180 TRP A N 1
ATOM 1455 C CA . TRP A 1 180 ? -46.625 0.368 56.454 1.00 95.38 180 TRP A CA 1
ATOM 1456 C C . TRP A 1 180 ? -46.459 -0.046 57.918 1.00 95.38 180 TRP A C 1
ATOM 1458 O O . TRP A 1 180 ? -47.469 -0.332 58.558 1.00 95.38 180 TRP A O 1
ATOM 1468 N N . THR A 1 181 ? -45.247 0.018 58.472 1.00 94.56 181 THR A N 1
ATOM 1469 C CA . THR A 1 181 ? -44.985 -0.139 59.911 1.00 94.56 181 THR A CA 1
ATOM 1470 C C . THR A 1 181 ? -45.788 0.875 60.735 1.00 94.56 181 THR A C 1
ATOM 1472 O O . THR A 1 181 ? -46.524 0.476 61.640 1.00 94.56 181 THR A O 1
ATOM 1475 N N . ASP A 1 182 ? -45.784 2.158 60.348 1.00 95.06 182 ASP A N 1
ATOM 1476 C CA . ASP A 1 182 ? -46.623 3.196 60.971 1.00 95.06 182 ASP A CA 1
ATOM 1477 C C . ASP A 1 182 ? -48.111 2.830 60.943 1.00 95.06 182 ASP A C 1
ATOM 1479 O O . ASP A 1 182 ? -48.820 2.942 61.947 1.00 95.06 182 ASP A O 1
ATOM 1483 N N . ASN A 1 183 ? -48.601 2.370 59.787 1.00 95.25 183 ASN A N 1
ATOM 1484 C CA . ASN A 1 183 ? -50.000 1.984 59.623 1.00 95.25 183 ASN A CA 1
ATOM 1485 C C . ASN A 1 183 ? -50.371 0.804 60.531 1.00 95.25 183 ASN A C 1
ATOM 1487 O O . ASN A 1 183 ? -51.442 0.811 61.143 1.00 95.25 183 ASN A O 1
ATOM 1491 N N . VAL A 1 184 ? -49.493 -0.196 60.641 1.00 92.12 184 VAL A N 1
ATOM 1492 C CA . VAL A 1 184 ? -49.685 -1.355 61.523 1.00 92.12 184 VAL A CA 1
ATOM 1493 C C . VAL A 1 184 ? -49.766 -0.900 62.981 1.00 92.12 184 VAL A C 1
ATOM 1495 O O . VAL A 1 184 ? -50.732 -1.243 63.672 1.00 92.12 184 VAL A O 1
ATOM 1498 N N . PHE A 1 185 ? -48.834 -0.060 63.441 1.00 92.06 185 PHE A N 1
ATOM 1499 C CA . PHE A 1 185 ? -48.860 0.480 64.803 1.00 92.06 185 PHE A CA 1
ATOM 1500 C C . PHE A 1 185 ? -50.092 1.352 65.074 1.00 92.06 185 PHE A C 1
ATOM 1502 O O . PHE A 1 185 ? -50.709 1.244 66.140 1.00 92.06 185 PHE A O 1
ATOM 1509 N N . ALA A 1 186 ? -50.517 2.165 64.105 1.00 92.69 186 ALA A N 1
ATOM 1510 C CA . ALA A 1 186 ? -51.716 2.988 64.223 1.00 92.69 186 ALA A CA 1
ATOM 1511 C C . ALA A 1 186 ? -52.988 2.136 64.380 1.00 92.69 186 ALA A C 1
ATOM 1513 O O . ALA A 1 186 ? -53.802 2.397 65.273 1.00 92.69 186 ALA A O 1
ATOM 1514 N N . ILE A 1 187 ? -53.147 1.088 63.562 1.00 89.81 187 ILE A N 1
ATOM 1515 C CA . ILE A 1 187 ? -54.291 0.166 63.636 1.00 89.81 187 ILE A CA 1
ATOM 1516 C C . ILE A 1 187 ? -54.282 -0.597 64.962 1.00 89.81 187 ILE A C 1
ATOM 1518 O O . ILE A 1 187 ? -55.322 -0.694 65.616 1.00 89.81 187 ILE A O 1
ATOM 1522 N N . LYS A 1 188 ? -53.116 -1.086 65.397 1.00 88.56 188 LYS A N 1
ATOM 1523 C CA . LYS A 1 188 ? -52.939 -1.794 66.672 1.00 88.56 188 LYS A CA 1
ATOM 1524 C C . LYS A 1 188 ? -53.339 -0.915 67.864 1.00 88.56 188 LYS A C 1
ATOM 1526 O O . LYS A 1 188 ? -54.148 -1.327 68.699 1.00 88.56 188 LYS A O 1
ATOM 1531 N N . SER A 1 189 ? -52.871 0.335 67.887 1.00 89.50 189 SER A N 1
ATOM 1532 C CA . SER A 1 189 ? -53.222 1.329 68.911 1.00 89.50 189 SER A CA 1
ATOM 1533 C C . SER A 1 189 ? -54.720 1.672 68.909 1.00 89.50 189 SER A C 1
ATOM 1535 O O . SER A 1 189 ? -55.358 1.734 69.967 1.00 89.50 189 SER A O 1
ATOM 1537 N N . TRP A 1 190 ? -55.323 1.834 67.726 1.00 91.38 190 TRP A N 1
ATOM 1538 C CA . TRP A 1 190 ? -56.760 2.083 67.589 1.00 91.38 190 TRP A CA 1
ATOM 1539 C C . TRP A 1 190 ? -57.608 0.893 68.054 1.00 91.38 190 TRP A C 1
ATOM 1541 O O . TRP A 1 190 ? -58.556 1.086 68.819 1.00 91.38 190 TRP A O 1
ATOM 1551 N N . ALA A 1 191 ? -57.255 -0.333 67.658 1.00 87.38 191 ALA A N 1
ATOM 1552 C CA . ALA A 1 191 ? -57.974 -1.550 68.029 1.00 87.38 191 ALA A CA 1
ATOM 1553 C C . ALA A 1 191 ? -57.949 -1.783 69.547 1.00 87.38 191 ALA A C 1
ATOM 1555 O O . ALA A 1 191 ? -58.993 -2.050 70.151 1.00 87.38 191 ALA A O 1
ATOM 1556 N N . LYS A 1 192 ? -56.785 -1.578 70.179 1.00 86.75 192 LYS A N 1
ATOM 1557 C CA . LYS A 1 192 ? -56.624 -1.601 71.640 1.00 86.75 192 LYS A CA 1
ATOM 1558 C C . LYS A 1 192 ? -57.544 -0.587 72.322 1.00 86.75 192 LYS A C 1
ATOM 1560 O O . LYS A 1 192 ? -58.248 -0.931 73.266 1.00 86.75 192 LYS A O 1
ATOM 1565 N N . ARG A 1 193 ? -57.599 0.654 71.822 1.00 89.00 193 ARG A N 1
ATOM 1566 C CA . ARG A 1 193 ? -58.419 1.728 72.411 1.00 89.00 193 ARG A CA 1
ATOM 1567 C C . ARG A 1 193 ? -59.922 1.530 72.203 1.00 89.00 193 ARG A C 1
ATOM 1569 O O . ARG A 1 193 ? -60.703 1.852 73.093 1.00 89.00 193 ARG A O 1
ATOM 1576 N N . LYS A 1 194 ? -60.341 1.057 71.027 1.00 90.81 194 LYS A N 1
ATOM 1577 C CA . LYS A 1 194 ? -61.758 0.984 70.638 1.00 90.81 194 LYS A CA 1
ATOM 1578 C C . LYS A 1 194 ? -62.454 -0.281 71.140 1.00 90.81 194 LYS A C 1
ATOM 1580 O O . LYS A 1 194 ? -63.625 -0.203 71.499 1.00 90.81 194 LYS A O 1
ATOM 1585 N N . PHE A 1 195 ? -61.747 -1.410 71.155 1.00 87.62 195 PHE A N 1
ATOM 1586 C CA . PHE A 1 195 ? -62.308 -2.727 71.478 1.00 87.62 195 PHE A CA 1
ATOM 1587 C C . PHE A 1 195 ? -61.715 -3.358 72.747 1.00 87.62 195 PHE A C 1
ATOM 1589 O O . PHE A 1 195 ? -62.094 -4.473 73.088 1.00 87.62 195 PHE A O 1
ATOM 1596 N N . ALA A 1 196 ? -60.806 -2.662 73.446 1.00 84.00 196 ALA A N 1
ATOM 1597 C CA . ALA A 1 196 ? -60.119 -3.154 74.647 1.00 84.00 196 ALA A CA 1
ATOM 1598 C C . ALA A 1 196 ? -59.381 -4.492 74.434 1.00 84.00 196 ALA A C 1
ATOM 1600 O O . ALA A 1 196 ? -59.276 -5.311 75.346 1.00 84.00 196 ALA A O 1
ATOM 1601 N N . PHE A 1 197 ? -58.874 -4.727 73.220 1.00 82.44 197 PHE A N 1
ATOM 1602 C CA . PHE A 1 197 ? -58.099 -5.926 72.924 1.00 82.44 197 PHE A CA 1
ATOM 1603 C C . PHE A 1 197 ? -56.718 -5.898 73.576 1.00 82.44 197 PHE A C 1
ATOM 1605 O O . PHE A 1 197 ? -56.052 -4.864 73.633 1.00 82.44 197 PHE A O 1
ATOM 1612 N N . GLU A 1 198 ? -56.284 -7.075 74.023 1.00 82.88 198 GLU A N 1
ATOM 1613 C CA . GLU A 1 198 ? -54.935 -7.294 74.522 1.00 82.88 198 GLU A CA 1
ATOM 1614 C C . GLU A 1 198 ? -53.948 -7.355 73.351 1.00 82.88 198 GLU A C 1
ATOM 1616 O O . GLU A 1 198 ? -54.159 -8.058 72.361 1.00 82.88 198 GLU A O 1
ATOM 1621 N N . GLU A 1 199 ? -52.867 -6.597 73.475 1.00 81.31 199 GLU A N 1
ATOM 1622 C CA . GLU A 1 199 ? -51.886 -6.361 72.417 1.00 81.31 199 GLU A CA 1
ATOM 1623 C C . GLU A 1 199 ? -51.210 -7.660 71.950 1.00 81.31 199 GLU A C 1
ATOM 1625 O O . GLU A 1 199 ? -51.148 -7.940 70.755 1.00 81.31 199 GLU A O 1
ATOM 1630 N N . SER A 1 200 ? -50.876 -8.528 72.909 1.00 83.94 200 SER A N 1
ATOM 1631 C CA . SER A 1 200 ? -50.305 -9.862 72.688 1.00 83.94 200 SER A CA 1
ATOM 1632 C C . SER A 1 200 ? -51.211 -10.790 71.870 1.00 83.94 200 SER A C 1
ATOM 1634 O O . SER A 1 200 ? -50.732 -11.676 71.160 1.00 83.94 200 SER A O 1
ATOM 1636 N N . LYS A 1 201 ? -52.535 -10.606 71.952 1.00 85.44 201 LYS A N 1
ATOM 1637 C CA . LYS A 1 201 ? -53.511 -11.398 71.199 1.00 85.44 201 LYS A CA 1
ATOM 1638 C C . LYS A 1 201 ? -53.632 -10.905 69.760 1.00 85.44 201 LYS A C 1
ATOM 1640 O O . LYS A 1 201 ? -53.782 -11.734 68.865 1.00 85.44 201 LYS A O 1
ATOM 1645 N N . ILE A 1 202 ? -53.544 -9.592 69.531 1.00 86.19 202 ILE A N 1
ATOM 1646 C CA . ILE A 1 202 ? -53.512 -9.002 68.183 1.00 86.19 202 ILE A CA 1
ATOM 1647 C C . ILE A 1 202 ? -52.266 -9.499 67.448 1.00 86.19 202 ILE A C 1
ATOM 1649 O O . ILE A 1 202 ? -52.392 -10.059 66.360 1.00 86.19 202 ILE A O 1
ATOM 1653 N N . ASP A 1 203 ? -51.099 -9.390 68.081 1.00 88.81 203 ASP A N 1
ATOM 1654 C CA . ASP A 1 203 ? -49.823 -9.776 67.474 1.00 88.81 203 ASP A CA 1
ATOM 1655 C C . ASP A 1 203 ? -49.794 -11.260 67.101 1.00 88.81 203 ASP A C 1
ATOM 1657 O O . ASP A 1 203 ? -49.514 -11.607 65.956 1.00 88.81 203 ASP A O 1
ATOM 1661 N N . LYS A 1 204 ? -50.219 -12.144 68.015 1.00 89.19 204 LYS A N 1
ATOM 1662 C CA . LYS A 1 204 ? -50.330 -13.586 67.737 1.00 89.19 204 LYS A CA 1
ATOM 1663 C C . LYS A 1 204 ? -51.333 -13.919 66.631 1.00 89.19 204 LYS A C 1
ATOM 1665 O O . LYS A 1 204 ? -51.109 -14.867 65.888 1.00 89.19 204 LYS A O 1
ATOM 1670 N N . THR A 1 205 ? -52.442 -13.183 66.532 1.00 89.81 205 THR A N 1
ATOM 1671 C CA . THR A 1 205 ? -53.499 -13.470 65.542 1.00 89.81 205 THR A CA 1
ATOM 1672 C C . THR A 1 205 ? -53.085 -13.045 64.136 1.00 89.81 205 THR A C 1
ATOM 1674 O O . THR A 1 205 ? -53.369 -13.758 63.177 1.00 89.81 205 THR A O 1
ATOM 1677 N N . PHE A 1 206 ? -52.415 -11.897 64.010 1.00 88.56 206 PHE A N 1
ATOM 1678 C CA . PHE A 1 206 ? -51.958 -11.365 62.724 1.00 88.56 206 PHE A CA 1
ATOM 1679 C C . PHE A 1 206 ? -50.515 -11.755 62.376 1.00 88.56 206 PHE A C 1
ATOM 1681 O O . PHE A 1 206 ? -50.036 -11.391 61.306 1.00 88.56 206 PHE A O 1
ATOM 1688 N N . GLY A 1 207 ? -49.840 -12.513 63.244 1.00 90.62 207 GLY A N 1
ATOM 1689 C CA . GLY A 1 207 ? -48.473 -12.981 63.024 1.00 90.62 207 GLY A CA 1
ATOM 1690 C C . GLY A 1 207 ? -47.439 -11.857 63.044 1.00 90.62 207 GLY A C 1
ATOM 1691 O O . GL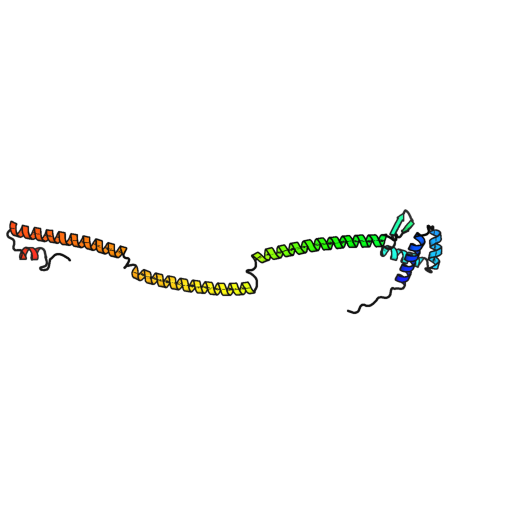Y A 1 207 ? -46.481 -11.918 62.282 1.00 90.62 207 GLY A O 1
ATOM 1692 N N . ILE A 1 208 ? -47.646 -10.829 63.873 1.00 90.75 208 ILE A N 1
ATOM 1693 C CA . ILE A 1 208 ? -46.705 -9.713 64.033 1.00 90.75 208 ILE A CA 1
ATOM 1694 C C . ILE A 1 208 ? -45.574 -10.175 64.970 1.00 90.75 208 ILE A C 1
ATOM 1696 O O . ILE A 1 208 ? -45.869 -10.545 66.110 1.00 90.75 208 ILE A O 1
ATOM 1700 N N . PRO A 1 209 ? -44.308 -10.191 64.513 1.00 90.56 209 PRO A N 1
ATOM 1701 C CA . PRO A 1 209 ? -43.162 -10.558 65.348 1.00 90.56 209 PRO A CA 1
ATOM 1702 C C . PRO A 1 209 ? -42.952 -9.607 66.538 1.00 90.56 209 PRO A C 1
ATOM 1704 O O . PRO A 1 209 ? -43.329 -8.438 66.477 1.00 90.56 209 PRO A O 1
ATOM 1707 N N . GLU A 1 210 ? -42.325 -10.090 67.617 1.00 84.50 210 GLU A N 1
ATOM 1708 C CA . GLU A 1 210 ? -42.007 -9.259 68.796 1.00 84.50 210 GLU A CA 1
ATOM 1709 C C . GLU A 1 210 ? -40.903 -8.226 68.514 1.00 84.50 210 GLU A C 1
ATOM 1711 O O . GLU A 1 210 ? -40.866 -7.175 69.146 1.00 84.50 210 GLU A O 1
ATOM 1716 N N . ASP A 1 211 ? -40.038 -8.509 67.542 1.00 90.12 211 ASP A N 1
ATOM 1717 C CA . ASP A 1 211 ? -38.965 -7.653 67.032 1.00 90.12 211 ASP A CA 1
ATOM 1718 C C . ASP A 1 211 ? -39.394 -6.821 65.810 1.00 90.12 211 ASP A C 1
ATOM 1720 O O . ASP A 1 211 ? -38.555 -6.286 65.088 1.00 90.12 211 ASP A O 1
ATOM 1724 N N . PHE A 1 212 ? -40.703 -6.716 65.553 1.00 91.31 212 PHE A N 1
ATOM 1725 C CA . PHE A 1 212 ? -41.225 -5.908 64.457 1.00 91.31 212 PHE A CA 1
ATOM 1726 C C . PHE A 1 212 ? -41.028 -4.414 64.737 1.00 91.31 212 PHE A C 1
ATOM 1728 O O . PHE A 1 212 ? -41.722 -3.833 65.574 1.00 91.31 212 PHE A O 1
ATOM 1735 N N . ASP A 1 213 ? -40.111 -3.797 63.997 1.00 92.75 213 ASP A N 1
ATOM 1736 C CA . ASP A 1 213 ? -39.755 -2.386 64.127 1.00 92.75 213 ASP A CA 1
ATOM 1737 C C . ASP A 1 213 ? -39.418 -1.765 62.756 1.00 92.75 213 ASP A C 1
ATOM 1739 O O . ASP A 1 213 ? -39.522 -2.413 61.706 1.00 92.75 213 ASP A O 1
ATOM 1743 N N . TYR A 1 214 ? -39.051 -0.486 62.753 1.00 91.19 214 TYR A N 1
ATOM 1744 C CA . TYR A 1 214 ? -38.568 0.217 61.570 1.00 91.19 214 TYR A CA 1
ATOM 1745 C C . TYR A 1 214 ? -37.289 -0.410 61.007 1.00 91.19 214 TYR A C 1
ATOM 1747 O O . TYR A 1 214 ? -36.440 -0.934 61.724 1.00 91.19 214 TYR A O 1
ATOM 1755 N N . ILE A 1 215 ? -37.149 -0.315 59.687 1.00 89.38 215 ILE A N 1
ATOM 1756 C CA . ILE A 1 215 ? -35.959 -0.745 58.958 1.00 89.38 215 ILE A CA 1
ATOM 1757 C C . ILE A 1 215 ? -35.023 0.460 58.799 1.00 89.38 215 ILE A C 1
ATOM 1759 O O . ILE A 1 215 ? -35.428 1.473 58.213 1.00 89.38 215 ILE A O 1
ATOM 1763 N N . ASP A 1 216 ? -33.784 0.312 59.281 1.00 79.19 216 ASP A N 1
ATOM 1764 C CA . ASP A 1 216 ? -32.649 1.228 59.057 1.00 79.19 216 ASP A CA 1
ATOM 1765 C C . ASP A 1 216 ? -32.135 1.172 57.607 1.00 79.19 216 ASP A C 1
ATOM 1767 O O . ASP A 1 216 ? -32.042 0.072 57.010 1.00 79.19 216 ASP A O 1
#

Secondary structure (DSSP, 8-state):
-----PPPPHHHHHHHHHHHHHHHHTTS---HHHHHHHHHHHSS-HHHHHHHHHHHHHTTSSEEEEETTEEEEE--HHHHHHHHHHHHHHHHHHHHHHHHHH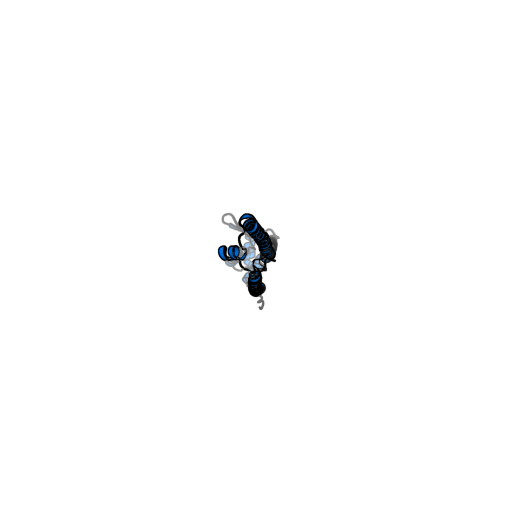HHHHHHHHHHHHTTGGGSHHHHHHHHHHHHHHHHHHHHHHHHHHHHHHHHHHTGGG-HHHHHHHHHHHHHHHHHHHHHHHHHHHHHHHHHHHH---HHHHHHHHT--TT-----

Sequence (216 aa):
MANTVQHPSTTDIQDTEMYRYYMELKARWKKLAHMDSDIFFLTKSPMSVKDVLQSLVDDGMVDTERVGTSNYYWAFPSKALHARKRKLNDLEKQIAEGEQKKTALELAVKKAKMGRQDTTIDSILNLQDNRAALLKELQELREQRNLIKAEVEKYKECDPDVVEEIRQSNKTAKEAANRWTDNVFAIKSWAKRKFAFEESKIDKTFGIPEDFDYID

pLDDT: mean 78.99, std 16.09, range [37.5, 97.25]

Solvent-accessible surface area (backbone atoms only — not comparable to full-atom values): 12610 Å² total; per-residue (Å²): 134,85,83,78,83,78,77,80,50,76,64,56,52,51,50,51,51,52,50,50,51,54,59,58,44,70,78,49,95,75,60,67,83,61,47,59,64,58,48,48,74,78,43,92,42,79,71,57,55,54,55,47,53,48,51,37,36,75,72,64,63,30,48,75,50,75,60,91,97,44,77,47,76,52,66,60,88,59,50,65,56,53,52,52,52,52,52,49,52,54,49,53,51,51,48,54,54,48,52,53,50,50,54,52,49,52,50,50,49,50,59,57,41,72,80,43,65,74,68,40,74,69,37,46,51,52,48,51,53,48,49,53,50,51,54,50,52,52,50,52,52,50,50,51,51,50,51,54,51,56,54,51,58,72,44,59,82,64,35,67,68,62,50,48,50,52,50,53,52,49,50,54,52,43,54,52,50,38,53,50,50,52,50,51,53,50,51,53,53,47,46,32,71,75,70,69,50,58,67,73,57,53,28,66,73,73,68,53,60,96,85,71,70,80,74,132

Foldseek 3Di:
DDDDDDDDDPLRVLLVVVLVVQVVCVVPDDDPVVVVVVVCVSDVDPVVVVVSQVVCVVVVQWDWDDDPPDIDIHGDPCPVVVVVVVVVVVVVVVVVVVVVVVVVVVVVVVVVCVVVVCPDPVNVVVVVVVVVVVVVVVVVVVVVVVVVVVVVVVCPCVDVVNVVVVVVVVVVVLVVLQVVLVVVVVVLVVCCVPVVDDSVVVCVVVVPDPPDDRDD

InterPro domains:
  IPR040453 Mnd1, HTH domain [PF03962] (45-77)
  IPR040661 Leucine zipper with capping helix domain [PF18517] (162-215)